Protein AF-A0AAD8AP85-F1 (afdb_monomer)

Mean predicted aligned error: 16.82 Å

pLDDT: mean 78.65, std 18.93, range [37.25, 98.38]

Secondary structure (DSSP, 8-state):
-PPPPPP-PPPPP-PPPPPHHHHHHHHHHHHH-S-SHHHHHT-S---PPPP---PPPPTTPPPPEE--S-EEETTEEESEEE-TT--EEE-SSS-HHHHHHHHHHHHHHHHTS--SSTTHHHHHHHHHHHHHH-HHHHHHHHHHHHHHHHHHHHHHHHHHTT------SSSSTTS-SSS----SSSHHHHHHHHHHHHHHHHHHHT--PPPHHHHHHHHHHHHHHTT---PSPPEEEEEE-TTSS-EEEEEESSTTSSS-EEEEEEETTT--EEEEEEE--

Organism: Biomphalaria pfeifferi (NCBI:txid112525)

Radius of gyration: 31.96 Å; Cα contacts (8 Å, |Δi|>4): 294; chains: 1; bounding box: 113×59×77 Å

Foldseek 3Di:
DDDDDDDDDDDDDDDDDDDPVVVVLVVVCVVPVDDCVVVVVVPDDDDDDQDCQDDADDAPDQAAEEEAQFDADPNDTDQKDAGLQLHIYGHPVDDPLSSQLRVQLSNLVSVQHDRDDPCNRVSSSVVRCCCVPPPPVVVVSNVVSNVRSVVVVVVVVVVVVPDPPPPPDPDPVPPPPDDDPDDDPPPVVVVVVVVVVVVVVVVVLPPFFDDQVRLVVLQVVVCVVVVHDQADDKDWDWAQDPVRNFTKIWIWGPPPDPAKIWIWIATRRPRDTPDIDIDHD

Solvent-accessible surface area (backbone atoms only — not comparable to full-atom values): 17107 Å² total; per-residue (Å²): 134,89,80,86,80,85,81,88,78,80,80,81,85,80,76,82,75,85,53,79,69,57,61,58,52,52,57,52,37,66,75,60,81,47,76,66,61,70,60,60,73,66,50,79,82,80,80,71,80,70,58,85,78,73,81,76,75,63,88,92,65,71,64,50,82,47,70,45,61,72,39,76,57,95,92,38,81,44,62,54,46,53,50,69,66,16,34,30,38,34,25,54,81,53,55,75,65,56,40,51,46,40,48,44,28,32,45,45,55,22,68,75,24,48,83,62,71,93,54,25,59,60,46,28,25,50,49,51,39,42,52,74,71,28,70,64,58,37,50,52,53,52,50,49,22,54,50,52,30,54,55,50,51,54,52,49,52,66,52,54,76,78,45,86,72,70,86,79,82,86,83,67,87,85,76,70,90,79,84,81,96,80,78,80,80,70,64,63,64,59,54,56,57,51,51,54,53,52,51,50,53,55,59,62,67,64,63,55,60,59,49,73,66,57,51,52,52,54,46,48,53,56,26,60,79,66,77,44,82,78,44,81,51,73,42,79,45,81,44,73,43,96,82,73,81,52,34,34,37,41,36,30,28,28,45,100,54,93,66,54,33,37,41,35,30,28,34,25,67,74,69,44,76,76,45,75,48,76,45,80,119

Structure (mmCIF, N/CA/C/O backbone):
data_AF-A0AAD8AP85-F1
#
_entry.id   AF-A0AAD8AP85-F1
#
loop_
_atom_site.group_PDB
_atom_site.id
_atom_site.type_symbol
_atom_site.label_atom_id
_atom_site.label_alt_id
_atom_site.label_comp_id
_atom_site.label_asym_id
_atom_site.label_entity_id
_atom_site.label_seq_id
_atom_site.pdbx_PDB_ins_code
_atom_site.Cartn_x
_atom_site.Cartn_y
_atom_site.Cartn_z
_atom_site.occupancy
_atom_site.B_iso_or_equiv
_atom_site.auth_seq_id
_atom_site.auth_comp_id
_atom_site.auth_asym_id
_atom_site.auth_atom_id
_atom_site.pdbx_PDB_model_num
ATOM 1 N N . MET A 1 1 ? -60.281 -45.136 -44.640 1.00 50.94 1 MET A N 1
ATOM 2 C CA . MET A 1 1 ? -60.421 -43.882 -43.867 1.00 50.94 1 MET A CA 1
ATOM 3 C C . MET A 1 1 ? -59.069 -43.530 -43.257 1.00 50.94 1 MET A C 1
ATOM 5 O O . MET A 1 1 ? -58.531 -44.376 -42.550 1.00 50.94 1 MET A O 1
ATOM 9 N N . PRO A 1 2 ? -58.464 -42.377 -43.590 1.00 50.91 2 PRO A N 1
ATOM 10 C CA . PRO A 1 2 ? -57.127 -42.029 -43.118 1.00 50.91 2 PRO A CA 1
ATOM 11 C C . PRO A 1 2 ? -57.146 -41.532 -41.664 1.00 50.91 2 PRO A C 1
ATOM 13 O O . PRO A 1 2 ? -58.045 -40.808 -41.242 1.00 50.91 2 PRO A O 1
ATOM 16 N N . LYS A 1 3 ? -56.140 -41.976 -40.905 1.00 59.53 3 LYS A N 1
ATOM 17 C CA . LYS A 1 3 ? -55.938 -41.767 -39.466 1.00 59.53 3 LYS A CA 1
ATOM 18 C C . LYS A 1 3 ? -55.326 -40.378 -39.232 1.00 59.53 3 LYS A C 1
ATOM 20 O O . LYS A 1 3 ? -54.268 -40.081 -39.781 1.00 59.53 3 LYS A O 1
ATOM 25 N N . ALA A 1 4 ? -55.987 -39.540 -38.436 1.00 61.53 4 ALA A N 1
ATOM 26 C CA . ALA A 1 4 ? -55.498 -38.214 -38.063 1.00 61.53 4 ALA A CA 1
ATOM 27 C C . ALA A 1 4 ? -54.194 -38.311 -37.245 1.00 61.53 4 ALA A C 1
ATOM 29 O O . ALA A 1 4 ? -54.108 -39.101 -36.303 1.00 61.53 4 ALA A O 1
ATOM 30 N N . MET A 1 5 ? -53.185 -37.515 -37.611 1.00 60.12 5 MET A N 1
ATOM 31 C CA . MET A 1 5 ? -51.927 -37.400 -36.866 1.00 60.12 5 MET A CA 1
ATOM 32 C C . MET A 1 5 ? -52.029 -36.354 -35.740 1.00 60.12 5 MET A C 1
ATOM 34 O O . MET A 1 5 ? -52.685 -35.328 -35.931 1.00 60.12 5 MET A O 1
ATOM 38 N N . PRO A 1 6 ? -51.373 -36.580 -34.585 1.00 66.94 6 PRO A N 1
ATOM 39 C CA . PRO A 1 6 ? -51.404 -35.660 -33.455 1.00 66.94 6 PRO A CA 1
ATOM 40 C C . PRO A 1 6 ? -50.478 -34.447 -33.634 1.00 66.94 6 PRO A C 1
ATOM 42 O O . PRO A 1 6 ? -49.400 -34.508 -34.221 1.00 66.94 6 PRO A O 1
ATOM 45 N N . SER A 1 7 ? -50.954 -33.336 -33.079 1.00 63.97 7 SER A N 1
ATOM 46 C CA . SER A 1 7 ? -50.417 -31.980 -33.113 1.00 63.97 7 SER A CA 1
ATOM 47 C C . SER A 1 7 ? -49.023 -31.818 -32.493 1.00 63.97 7 SER A C 1
ATOM 49 O O . SER A 1 7 ? -48.772 -32.242 -31.366 1.00 63.97 7 SER A O 1
ATOM 51 N N . SER A 1 8 ? -48.168 -31.084 -33.207 1.00 64.50 8 SER A N 1
ATOM 52 C CA . SER A 1 8 ? -46.849 -30.589 -32.795 1.00 64.50 8 SER A CA 1
ATOM 53 C C . SER A 1 8 ? -46.918 -29.678 -31.558 1.00 64.50 8 SER A C 1
ATOM 55 O O . SER A 1 8 ? -47.397 -28.544 -31.633 1.00 64.50 8 SER A O 1
ATOM 57 N N . THR A 1 9 ? -46.366 -30.129 -30.433 1.00 67.38 9 THR A N 1
ATOM 58 C CA . THR A 1 9 ? -46.153 -29.322 -29.223 1.00 67.38 9 THR A CA 1
ATOM 59 C C . THR A 1 9 ? -44.962 -28.375 -29.388 1.00 67.38 9 THR A C 1
ATOM 61 O O . THR A 1 9 ? -43.834 -28.805 -29.627 1.00 67.38 9 THR A O 1
ATOM 64 N N . LYS A 1 10 ? -45.216 -27.072 -29.236 1.00 69.00 10 LYS A N 1
ATOM 65 C CA . LYS A 1 10 ? -44.223 -25.988 -29.286 1.00 69.00 10 LYS A CA 1
ATOM 66 C C . LYS A 1 10 ? -43.264 -26.092 -28.081 1.00 69.00 10 LYS A C 1
ATOM 68 O O . LYS A 1 10 ? -43.756 -26.181 -26.956 1.00 69.00 10 LYS A O 1
ATOM 73 N N . PRO A 1 11 ? -41.930 -26.080 -28.268 1.00 65.25 11 PRO A N 1
ATOM 74 C CA . PRO A 1 11 ? -40.991 -26.195 -27.154 1.00 65.25 11 PRO A CA 1
ATOM 75 C C . PRO A 1 11 ? -41.026 -24.948 -26.247 1.00 65.25 11 PRO A C 1
ATOM 77 O O . PRO A 1 11 ? -41.255 -23.837 -26.738 1.00 65.25 11 PRO A O 1
ATOM 80 N N . PRO A 1 12 ? -40.802 -25.113 -24.930 1.00 66.56 12 PRO A N 1
ATOM 81 C CA . PRO A 1 12 ? -40.853 -24.022 -23.963 1.00 66.56 12 PRO A CA 1
ATOM 82 C C . PRO A 1 12 ? -39.711 -23.022 -24.182 1.00 66.56 12 PRO A C 1
ATOM 84 O O . PRO A 1 12 ? -38.566 -23.397 -24.439 1.00 66.56 12 PRO A O 1
ATOM 87 N N . ALA A 1 13 ? -40.034 -21.734 -24.062 1.00 63.06 13 ALA A N 1
ATOM 88 C CA . ALA A 1 13 ? -39.076 -20.642 -24.163 1.00 63.06 13 ALA A CA 1
ATOM 89 C C . ALA A 1 13 ? -38.007 -20.763 -23.063 1.00 63.06 13 ALA A C 1
ATOM 91 O O . ALA A 1 13 ? -38.303 -20.681 -21.872 1.00 63.06 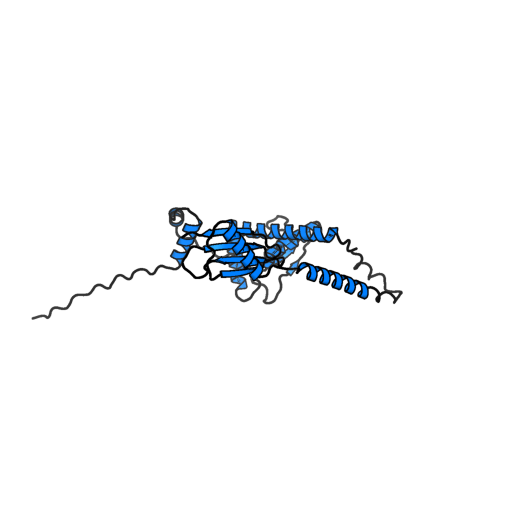13 ALA A O 1
ATOM 92 N N . ILE A 1 14 ? -36.756 -20.963 -23.475 1.00 60.19 14 ILE A N 1
ATOM 93 C CA . ILE A 1 14 ? -35.601 -21.034 -22.580 1.00 60.19 14 ILE A CA 1
ATOM 94 C C . ILE A 1 14 ? -35.319 -19.617 -22.071 1.00 60.19 14 ILE A C 1
ATOM 96 O O . ILE A 1 14 ? -34.949 -18.734 -22.847 1.00 60.19 14 ILE A O 1
ATOM 100 N N . SER A 1 15 ? -35.503 -19.388 -20.770 1.00 57.25 15 SER A N 1
ATOM 101 C CA . SER A 1 15 ? -35.175 -18.111 -20.140 1.00 57.25 15 SER A CA 1
ATOM 102 C C . SER A 1 15 ? -33.652 -17.894 -20.150 1.00 57.25 15 SER A C 1
ATOM 104 O O . SER A 1 15 ? -32.887 -18.802 -19.799 1.00 57.25 15 SER A O 1
ATOM 106 N N . PRO A 1 16 ? -33.162 -16.716 -20.580 1.00 60.06 16 PRO A N 1
ATOM 107 C CA . PRO A 1 16 ? -31.732 -16.454 -20.627 1.00 60.06 16 PRO A CA 1
ATOM 108 C C . PRO A 1 16 ? -31.175 -16.402 -19.202 1.00 60.06 16 PRO A C 1
ATOM 110 O O . PRO A 1 16 ? -31.561 -15.557 -18.394 1.00 60.06 16 PRO A O 1
ATOM 113 N N . LYS A 1 17 ? -30.249 -17.314 -18.891 1.00 49.12 17 LYS A N 1
ATOM 114 C CA . LYS A 1 17 ? -29.516 -17.304 -17.621 1.00 49.12 17 LYS A CA 1
ATOM 115 C C . LYS A 1 17 ? -28.735 -15.985 -17.508 1.00 49.12 17 LYS A C 1
ATOM 117 O O . LYS A 1 17 ? -28.057 -15.616 -18.472 1.00 49.12 17 LYS A O 1
ATOM 122 N N . PRO A 1 18 ? -28.800 -15.271 -16.370 1.00 43.72 18 PRO A N 1
ATOM 123 C CA . PRO A 1 18 ? -28.066 -14.024 -16.197 1.00 43.72 18 PRO A CA 1
ATOM 124 C C . PRO A 1 18 ? -26.564 -14.297 -16.330 1.00 43.72 18 PRO A C 1
ATOM 126 O O . PRO A 1 18 ? -25.995 -15.098 -15.590 1.00 43.72 18 PRO A O 1
ATOM 129 N N . SER A 1 19 ? -25.924 -13.666 -17.317 1.00 50.72 19 SER A N 1
ATOM 130 C CA . SER A 1 19 ? -24.482 -13.794 -17.516 1.00 50.72 19 SER A CA 1
ATOM 131 C C . SER A 1 19 ? -23.742 -13.033 -16.416 1.00 50.72 19 SER A C 1
ATOM 133 O O . SER A 1 19 ? -24.199 -11.990 -15.957 1.00 50.72 19 SER A O 1
ATOM 135 N N . ILE A 1 20 ? -22.567 -13.521 -16.017 1.00 50.06 20 ILE A N 1
ATOM 136 C CA . ILE A 1 20 ? -21.708 -12.929 -14.971 1.00 50.06 20 ILE A CA 1
ATOM 137 C C . ILE A 1 20 ? -21.415 -11.429 -15.221 1.00 50.06 20 ILE A C 1
ATOM 139 O O . ILE A 1 20 ? -21.126 -10.678 -14.290 1.00 50.06 20 ILE A O 1
ATOM 143 N N . PHE A 1 21 ? -21.563 -10.953 -16.461 1.00 49.41 21 PHE A N 1
ATOM 144 C CA . PHE A 1 21 ? -21.424 -9.540 -16.810 1.00 49.41 21 PHE A CA 1
ATOM 145 C C . PHE A 1 21 ? -22.506 -8.630 -16.205 1.00 49.41 21 PHE A C 1
ATOM 147 O O . PHE A 1 21 ? -22.217 -7.450 -15.996 1.00 49.41 21 PHE A O 1
ATOM 154 N N . SER A 1 22 ? -23.701 -9.140 -15.875 1.00 53.97 22 SER A N 1
ATOM 155 C CA . SER A 1 22 ? -24.785 -8.336 -15.286 1.00 53.97 22 SER A CA 1
ATOM 156 C C . SER A 1 22 ? -24.521 -7.966 -13.821 1.00 53.97 22 SER A C 1
ATOM 158 O O . SER A 1 22 ? -24.812 -6.847 -13.401 1.00 53.97 22 SER A O 1
ATOM 160 N N . ALA A 1 23 ? -23.879 -8.848 -13.049 1.00 49.25 23 ALA A N 1
ATOM 161 C CA . ALA A 1 23 ? -23.561 -8.596 -11.641 1.00 49.25 23 ALA A CA 1
ATOM 162 C C . ALA A 1 23 ? -22.523 -7.469 -11.469 1.00 49.25 23 ALA A C 1
ATOM 164 O O . ALA A 1 23 ? -22.655 -6.606 -10.600 1.00 49.25 23 ALA A O 1
ATOM 165 N N . LEU A 1 24 ? -21.523 -7.415 -12.355 1.00 49.81 24 LEU A N 1
ATOM 166 C CA . LEU A 1 24 ? -20.508 -6.354 -12.367 1.00 49.81 24 LEU A CA 1
ATOM 167 C C . LEU A 1 24 ? -21.085 -4.982 -12.756 1.00 49.81 24 LEU A C 1
ATOM 169 O O . LEU A 1 24 ? -20.608 -3.951 -12.272 1.00 49.81 24 LEU A O 1
ATOM 173 N N . THR A 1 25 ? -22.129 -4.948 -13.591 1.00 56.12 25 THR A N 1
ATOM 174 C CA . THR A 1 25 ? -22.788 -3.692 -13.985 1.00 56.12 25 THR A CA 1
ATOM 175 C C . THR A 1 25 ? -23.601 -3.099 -12.836 1.00 56.12 25 THR A C 1
ATOM 177 O O . THR A 1 25 ? -23.579 -1.884 -12.650 1.00 56.12 25 THR A O 1
ATOM 180 N N . VAL A 1 26 ? -24.243 -3.941 -12.019 1.00 55.03 26 VAL A N 1
ATOM 181 C CA . VAL A 1 26 ? -25.009 -3.512 -10.836 1.00 55.03 26 VAL A CA 1
ATOM 182 C C . VAL A 1 26 ? -24.095 -2.907 -9.765 1.00 55.03 26 VAL A C 1
ATOM 184 O O . VAL A 1 26 ? -24.375 -1.814 -9.281 1.00 55.03 26 VAL A O 1
ATOM 187 N N . ILE A 1 27 ? -22.953 -3.534 -9.459 1.00 58.44 27 ILE A N 1
ATOM 188 C CA . ILE A 1 27 ? -21.982 -2.998 -8.482 1.00 58.44 27 ILE A CA 1
ATOM 189 C C . ILE A 1 27 ? -21.409 -1.651 -8.955 1.00 58.44 27 ILE A C 1
ATOM 191 O O . ILE A 1 27 ? -21.283 -0.709 -8.172 1.00 58.44 27 ILE A O 1
ATOM 195 N N . SER A 1 28 ? -21.124 -1.528 -10.254 1.00 55.47 28 SER A N 1
ATOM 196 C CA . SER A 1 28 ? -20.640 -0.277 -10.851 1.00 55.47 28 SER A CA 1
ATOM 197 C C . SER A 1 28 ? -21.700 0.833 -10.817 1.00 55.47 28 SER A C 1
ATOM 199 O O . SER A 1 28 ? -21.369 1.987 -10.556 1.00 55.47 28 SER A O 1
ATOM 201 N N . ALA A 1 29 ? -22.974 0.493 -11.044 1.00 53.31 29 ALA A N 1
ATOM 202 C CA . ALA A 1 29 ? -24.092 1.434 -10.978 1.00 53.31 29 ALA A CA 1
ATOM 203 C C . ALA A 1 29 ? -24.358 1.922 -9.543 1.00 53.31 29 ALA A C 1
ATOM 205 O O . ALA A 1 29 ? -24.608 3.110 -9.338 1.00 53.31 29 ALA A O 1
ATOM 206 N N . ILE A 1 30 ? -24.227 1.034 -8.552 1.00 61.34 30 ILE A N 1
ATOM 207 C CA . ILE A 1 30 ? -24.359 1.374 -7.128 1.00 61.34 30 ILE A CA 1
ATOM 208 C C . ILE A 1 30 ? -23.221 2.305 -6.683 1.00 61.34 30 ILE A C 1
ATOM 210 O O . ILE A 1 30 ? -23.477 3.315 -6.029 1.00 61.34 30 ILE A O 1
ATOM 214 N N . LEU A 1 31 ? -21.974 2.024 -7.082 1.00 60.41 31 LEU A N 1
ATOM 215 C CA . LEU A 1 31 ? -20.813 2.838 -6.698 1.00 60.41 31 LEU A CA 1
ATOM 216 C C . LEU A 1 31 ? -20.766 4.216 -7.373 1.00 60.41 31 LEU A C 1
ATOM 218 O O . LEU A 1 31 ? -20.174 5.140 -6.821 1.00 60.41 31 LEU A O 1
ATOM 222 N N . LEU A 1 32 ? -21.370 4.381 -8.555 1.00 61.25 32 LEU A N 1
ATOM 223 C CA . LEU A 1 32 ? -21.245 5.617 -9.337 1.00 61.25 32 LEU A CA 1
ATOM 224 C C . LEU A 1 32 ? -22.419 6.594 -9.198 1.00 61.25 32 LEU A C 1
ATOM 226 O O . LEU A 1 32 ? -22.316 7.687 -9.756 1.00 61.25 32 LEU A O 1
ATOM 230 N N . LYS A 1 33 ? -23.508 6.250 -8.483 1.00 60.41 33 LYS A N 1
ATOM 231 C CA . LYS A 1 33 ? -24.715 7.097 -8.276 1.00 60.41 33 LYS A CA 1
ATOM 232 C C . LYS A 1 33 ? -25.248 7.797 -9.546 1.00 60.41 33 LYS A C 1
ATOM 234 O O . LYS A 1 33 ? -25.990 8.773 -9.471 1.00 60.41 33 LYS A O 1
ATOM 239 N N . LYS A 1 34 ? -24.877 7.315 -10.730 1.00 56.62 34 LYS A N 1
ATOM 240 C CA . LYS A 1 34 ? -25.281 7.840 -12.034 1.00 56.62 34 LYS A CA 1
ATOM 241 C C . LYS A 1 34 ? -26.041 6.736 -12.749 1.00 56.62 34 LYS A C 1
ATOM 243 O O . LYS A 1 34 ? -25.695 5.564 -12.614 1.00 56.62 34 LYS A O 1
ATOM 248 N N . SER A 1 35 ? -27.103 7.123 -13.457 1.00 65.62 35 SER A N 1
ATOM 249 C CA . SER A 1 35 ? -27.989 6.199 -14.172 1.00 65.62 35 SER A CA 1
ATOM 250 C C . SER A 1 35 ? -27.191 5.271 -15.096 1.00 65.62 35 SER A C 1
ATOM 252 O O . SER A 1 35 ? -26.077 5.601 -15.490 1.00 65.62 35 SER A O 1
ATOM 254 N N . ALA A 1 36 ? -27.734 4.100 -15.438 1.00 64.12 36 ALA A N 1
ATOM 255 C CA . ALA A 1 36 ? -27.078 3.137 -16.334 1.00 64.12 36 ALA A CA 1
ATOM 256 C C . ALA A 1 36 ? -27.050 3.595 -17.812 1.00 64.12 36 ALA A C 1
ATOM 258 O O . ALA A 1 36 ? -26.253 3.096 -18.609 1.00 64.12 36 ALA A O 1
ATOM 259 N N . ASN A 1 37 ? -27.860 4.597 -18.174 1.00 75.12 37 ASN A N 1
ATOM 260 C CA . ASN A 1 37 ? -27.984 5.130 -19.537 1.00 75.12 37 ASN A CA 1
ATOM 261 C C . ASN A 1 37 ? -26.675 5.595 -20.213 1.00 75.12 37 ASN A C 1
ATOM 263 O O . ASN A 1 37 ? -26.466 5.216 -21.363 1.00 75.12 37 ASN A O 1
ATOM 267 N N . PRO A 1 38 ? -25.752 6.337 -19.571 1.00 73.31 38 PRO A N 1
ATOM 268 C CA . PRO A 1 38 ? -24.490 6.726 -20.187 1.00 73.31 38 PRO A CA 1
ATOM 269 C C . PRO A 1 38 ? -23.540 5.538 -20.398 1.00 73.31 38 PRO A C 1
ATOM 271 O O . PRO A 1 38 ? -22.643 5.628 -21.230 1.00 73.31 38 PRO A O 1
ATOM 274 N N . VAL A 1 39 ? -23.710 4.419 -19.681 1.00 67.81 39 VAL A N 1
ATOM 275 C CA . VAL A 1 39 ? -22.938 3.190 -19.940 1.00 67.81 39 VAL A CA 1
ATOM 276 C C . VAL A 1 39 ? -23.497 2.466 -21.165 1.00 67.81 39 VAL A C 1
ATOM 278 O O . VAL A 1 39 ? -22.721 2.030 -22.009 1.00 67.81 39 VAL A O 1
ATOM 281 N N . ILE A 1 40 ? -24.824 2.408 -21.308 1.00 76.69 40 ILE A N 1
ATOM 282 C CA . ILE A 1 40 ? -25.494 1.806 -22.473 1.00 76.69 40 ILE A CA 1
ATOM 283 C C . ILE A 1 40 ? -25.214 2.621 -23.748 1.00 76.69 40 ILE A C 1
ATOM 285 O O . ILE A 1 40 ? -24.861 2.050 -24.779 1.00 76.69 40 ILE A O 1
ATOM 289 N N . GLN A 1 41 ? -25.284 3.955 -23.672 1.00 83.56 41 GLN A N 1
ATOM 290 C CA . GLN A 1 41 ? -25.013 4.858 -24.802 1.00 83.56 41 GLN A CA 1
ATOM 291 C C . GLN A 1 41 ? -23.560 4.811 -25.297 1.00 83.56 41 GLN A C 1
ATOM 293 O O . GLN A 1 41 ? -23.304 5.110 -26.459 1.00 83.56 41 GLN A O 1
ATOM 298 N N . ARG A 1 42 ? -22.600 4.408 -24.452 1.00 76.88 42 ARG A N 1
ATOM 299 C CA . ARG A 1 42 ? -21.190 4.243 -24.857 1.00 76.88 42 ARG A CA 1
ATOM 300 C C . ARG A 1 42 ? -20.961 3.070 -25.817 1.00 76.88 42 ARG A C 1
ATOM 302 O O . ARG A 1 42 ? -19.881 2.987 -26.397 1.00 76.88 42 ARG A O 1
ATOM 309 N N . G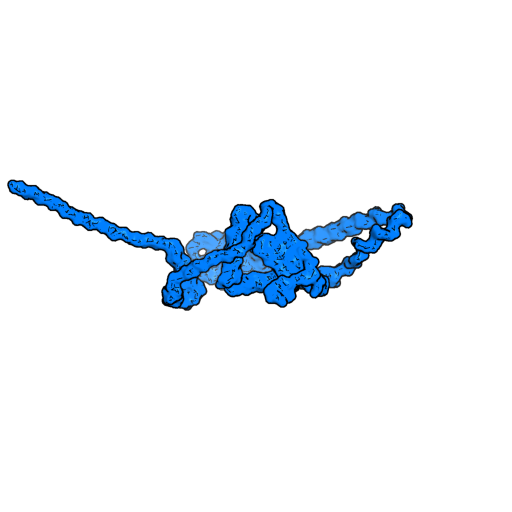LY A 1 43 ? -21.948 2.193 -26.007 1.00 85.38 43 GLY A N 1
ATOM 310 C CA . GLY A 1 43 ? -21.853 1.054 -26.917 1.00 85.38 43 GLY A CA 1
ATOM 311 C C . GLY A 1 43 ? -20.966 -0.080 -26.392 1.00 85.38 43 GLY A C 1
ATOM 312 O O . GLY A 1 43 ? -20.540 -0.096 -25.235 1.00 85.38 43 GLY A O 1
ATOM 313 N N . LYS A 1 44 ? -20.711 -1.080 -27.247 1.00 81.38 44 LYS A N 1
ATOM 314 C CA . LYS A 1 44 ? -19.873 -2.234 -26.887 1.00 81.38 44 LYS A CA 1
ATOM 315 C C . LYS A 1 44 ? -18.446 -1.752 -26.583 1.00 81.38 44 LYS A C 1
ATOM 317 O O . LYS A 1 44 ? -17.876 -1.038 -27.407 1.00 81.38 44 LYS A O 1
ATOM 322 N N . PRO A 1 45 ? -17.839 -2.149 -25.451 1.00 75.62 45 PRO A N 1
ATOM 323 C CA . PRO A 1 45 ? -16.479 -1.741 -25.132 1.00 75.62 45 PRO A CA 1
ATOM 324 C C . PRO A 1 45 ? -15.516 -2.270 -26.197 1.00 75.62 45 PRO A C 1
ATOM 326 O O . PRO A 1 45 ? -15.365 -3.480 -26.367 1.00 75.62 45 PRO A O 1
ATOM 329 N N . THR A 1 46 ? -14.843 -1.366 -26.911 1.00 83.19 46 THR A N 1
ATOM 330 C CA . THR A 1 46 ? -13.800 -1.745 -27.866 1.00 83.19 46 THR A CA 1
ATOM 331 C C . THR A 1 46 ? -12.613 -2.305 -27.092 1.00 83.19 46 THR A C 1
ATOM 333 O O . THR A 1 46 ? -11.882 -1.571 -26.416 1.00 83.19 46 THR A O 1
ATOM 336 N N . VAL A 1 47 ? -12.413 -3.621 -27.164 1.00 81.12 47 VAL A N 1
ATOM 337 C CA . VAL A 1 47 ? -11.267 -4.277 -26.533 1.00 81.12 47 VAL A CA 1
ATOM 338 C C . VAL A 1 47 ? -10.020 -3.894 -27.320 1.00 81.12 47 VAL A C 1
ATOM 340 O O . VAL A 1 47 ? -9.706 -4.482 -28.350 1.00 81.12 47 VAL A O 1
ATOM 343 N N . LYS A 1 48 ? -9.294 -2.878 -26.843 1.00 84.00 48 LYS A N 1
ATOM 344 C CA . LYS A 1 48 ? -7.955 -2.592 -27.366 1.00 84.00 48 LYS A CA 1
ATOM 345 C C . LYS A 1 48 ? -7.051 -3.806 -27.090 1.00 84.00 48 LYS A C 1
ATOM 347 O O . LYS A 1 48 ? -7.178 -4.406 -26.013 1.00 84.00 48 LYS A O 1
ATOM 352 N N . PRO A 1 49 ? -6.128 -4.164 -27.994 1.00 86.88 49 PRO A N 1
ATOM 353 C CA . PRO A 1 49 ? -5.139 -5.196 -27.709 1.00 86.88 49 PRO A CA 1
ATOM 354 C C . PRO A 1 49 ? -4.293 -4.804 -26.487 1.00 86.88 49 PRO A C 1
ATOM 356 O O . PRO A 1 49 ? -4.133 -3.620 -26.167 1.00 86.88 49 PRO A O 1
ATOM 359 N N . MET A 1 50 ? -3.792 -5.801 -25.756 1.00 86.69 50 MET A N 1
ATOM 360 C CA . MET A 1 50 ? -2.885 -5.550 -24.635 1.00 86.69 50 MET A CA 1
ATOM 361 C C . MET A 1 50 ? -1.543 -5.017 -25.159 1.00 86.69 50 MET A C 1
ATOM 363 O O . MET A 1 50 ? -1.066 -5.490 -26.195 1.00 86.69 50 MET A O 1
ATOM 367 N N . PRO A 1 51 ? -0.924 -4.041 -24.473 1.00 88.88 51 PRO A N 1
ATOM 368 C CA . PRO A 1 51 ? 0.387 -3.537 -24.866 1.00 88.88 51 PRO A CA 1
ATOM 369 C C . PRO A 1 51 ? 1.434 -4.661 -24.804 1.00 88.88 51 PRO A C 1
ATOM 371 O O . PRO A 1 51 ? 1.425 -5.494 -23.894 1.00 88.88 51 PRO A O 1
ATOM 374 N N . ARG A 1 52 ? 2.356 -4.687 -25.774 1.00 90.38 52 ARG A N 1
ATOM 375 C CA . ARG A 1 52 ? 3.491 -5.622 -25.768 1.00 90.38 52 ARG A CA 1
ATOM 376 C C . ARG A 1 52 ? 4.528 -5.142 -24.746 1.00 90.38 52 ARG A C 1
ATOM 378 O O . ARG A 1 52 ? 5.159 -4.117 -24.952 1.00 90.38 52 ARG A O 1
ATOM 385 N N . VAL A 1 53 ? 4.716 -5.903 -23.667 1.00 89.69 53 VAL A N 1
ATOM 386 C CA . VAL A 1 53 ? 5.628 -5.586 -22.541 1.00 89.69 53 VAL A CA 1
ATOM 387 C C . VAL A 1 53 ? 7.029 -6.213 -22.667 1.00 89.69 53 VAL A C 1
ATOM 389 O O . VAL A 1 53 ? 7.799 -6.231 -21.710 1.00 89.69 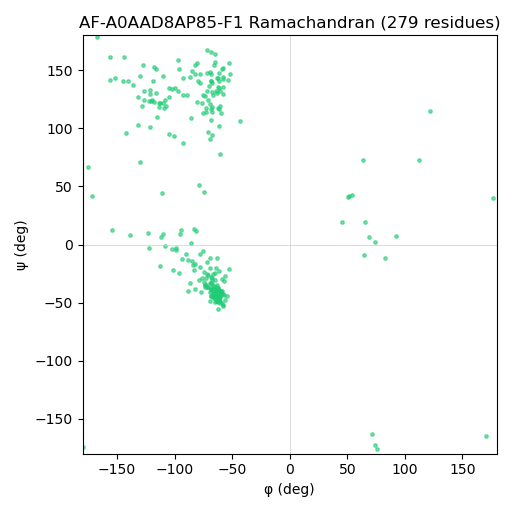53 VAL A O 1
ATOM 392 N N . GLY A 1 54 ? 7.377 -6.734 -23.846 1.00 90.50 54 GLY A N 1
ATOM 393 C CA . GLY A 1 54 ? 8.621 -7.477 -24.072 1.00 90.50 54 GLY A CA 1
ATOM 394 C C . GLY A 1 54 ? 8.593 -8.901 -23.503 1.00 90.50 54 GLY A C 1
ATOM 395 O O . GLY A 1 54 ? 7.559 -9.377 -23.025 1.00 90.50 54 GLY A O 1
ATOM 396 N N . ALA A 1 55 ? 9.726 -9.598 -23.602 1.00 90.69 55 ALA A N 1
ATOM 397 C CA . ALA A 1 55 ? 9.901 -10.923 -23.015 1.00 90.69 55 ALA A CA 1
ATOM 398 C C . ALA A 1 55 ? 10.189 -10.807 -21.505 1.00 90.69 55 ALA A C 1
ATOM 400 O O . ALA A 1 55 ? 10.920 -9.899 -21.100 1.00 90.69 55 ALA A O 1
ATOM 401 N N . PRO A 1 56 ? 9.640 -11.704 -20.664 1.00 89.88 56 PRO A N 1
ATOM 402 C CA . PRO A 1 56 ? 9.985 -11.733 -19.251 1.00 89.88 56 PRO A CA 1
ATOM 403 C C . PRO A 1 56 ? 11.472 -12.070 -19.078 1.00 89.88 56 PRO A C 1
ATOM 405 O O . PRO A 1 56 ? 11.988 -12.926 -19.802 1.00 89.88 56 PRO A O 1
ATOM 408 N N . PRO A 1 57 ? 12.167 -11.470 -18.097 1.00 89.19 57 PRO A N 1
ATOM 409 C CA . PRO A 1 57 ? 13.500 -11.933 -17.748 1.00 89.19 57 PRO A CA 1
ATOM 410 C C . PRO A 1 57 ? 13.428 -13.364 -17.177 1.00 89.19 57 PRO A C 1
ATOM 412 O O . PRO A 1 57 ? 12.367 -13.759 -16.669 1.00 89.19 57 PRO A O 1
ATOM 415 N N . PRO A 1 58 ? 14.535 -14.132 -17.227 1.00 89.62 58 PRO A N 1
ATOM 416 C CA . PRO A 1 58 ? 14.564 -15.523 -16.783 1.00 89.62 58 PRO A CA 1
ATOM 417 C C . PRO A 1 58 ? 14.001 -15.701 -15.368 1.00 89.62 58 PRO A C 1
ATOM 419 O O . PRO A 1 58 ? 14.126 -14.825 -14.502 1.00 89.62 58 PRO A O 1
ATOM 422 N N . ALA A 1 59 ? 13.358 -16.845 -15.128 1.00 85.00 59 ALA A N 1
ATOM 423 C CA . ALA A 1 59 ? 12.806 -17.162 -13.816 1.00 85.00 59 ALA A CA 1
ATOM 424 C C . ALA A 1 59 ? 13.909 -17.140 -12.740 1.00 85.00 59 ALA A C 1
ATOM 426 O O . ALA A 1 59 ? 15.047 -17.526 -12.986 1.00 85.00 59 ALA A O 1
ATOM 427 N N . GLY A 1 60 ? 13.575 -16.649 -11.544 1.00 83.19 60 GLY A N 1
ATOM 428 C CA . GLY A 1 60 ? 14.520 -16.535 -10.427 1.00 83.19 60 GLY A CA 1
ATOM 429 C C . GLY A 1 60 ? 15.420 -15.293 -10.453 1.00 83.19 60 GLY A C 1
ATOM 430 O O . GLY A 1 60 ? 16.022 -14.967 -9.430 1.00 83.19 60 GLY A O 1
ATOM 431 N N . VAL A 1 61 ? 15.466 -14.541 -11.560 1.00 85.06 61 VAL A N 1
ATOM 432 C CA . VAL A 1 61 ? 16.232 -13.289 -11.622 1.00 85.06 61 VAL A CA 1
ATOM 433 C C . VAL A 1 61 ? 15.516 -12.207 -10.817 1.00 85.06 61 VAL A C 1
ATOM 435 O O . VAL A 1 61 ? 14.381 -11.815 -11.114 1.00 85.06 61 VAL A O 1
ATOM 438 N N . ARG A 1 62 ? 16.193 -11.722 -9.771 1.00 86.44 62 ARG A N 1
ATOM 439 C CA . ARG A 1 62 ? 15.722 -10.592 -8.966 1.00 86.44 62 ARG A CA 1
ATOM 440 C C . ARG A 1 62 ? 15.786 -9.305 -9.793 1.00 86.44 62 ARG A C 1
ATOM 442 O O . ARG A 1 62 ? 16.683 -9.176 -10.626 1.00 86.44 62 ARG A O 1
ATOM 449 N N . PRO A 1 63 ? 14.882 -8.340 -9.554 1.00 88.44 63 PRO A N 1
ATOM 450 C CA . PRO A 1 63 ? 14.956 -7.070 -10.254 1.00 88.44 63 PRO A CA 1
ATOM 451 C C . PRO A 1 63 ? 16.298 -6.380 -10.011 1.00 88.44 63 PRO A C 1
ATOM 453 O O . PRO A 1 63 ? 16.797 -6.352 -8.883 1.00 88.44 63 PRO A O 1
ATOM 456 N N . THR A 1 64 ? 16.886 -5.855 -11.080 1.00 94.38 64 THR A N 1
ATOM 457 C CA . THR A 1 64 ? 18.215 -5.241 -11.049 1.00 94.38 64 THR A CA 1
ATOM 458 C C . THR A 1 64 ? 18.097 -3.741 -10.814 1.00 94.38 64 THR A C 1
ATOM 460 O O . THR A 1 64 ? 17.180 -3.102 -11.325 1.00 94.38 64 THR A O 1
ATOM 463 N N . ILE A 1 65 ? 19.036 -3.170 -10.057 1.00 96.81 65 ILE A N 1
ATOM 464 C CA . ILE A 1 65 ? 19.163 -1.720 -9.876 1.00 96.81 65 ILE A CA 1
ATOM 465 C C . ILE A 1 65 ? 20.388 -1.261 -10.662 1.00 96.81 65 ILE A C 1
ATOM 467 O O . ILE A 1 65 ? 21.508 -1.672 -10.364 1.00 96.81 65 ILE A O 1
ATOM 471 N N . THR A 1 66 ? 20.185 -0.386 -11.640 1.00 97.19 66 THR A N 1
ATOM 472 C CA . THR A 1 66 ? 21.263 0.211 -12.440 1.00 97.19 66 THR A CA 1
ATOM 473 C C . THR A 1 66 ? 21.329 1.718 -12.221 1.00 97.19 66 THR A C 1
ATOM 475 O O . THR A 1 66 ? 20.331 2.362 -11.892 1.00 97.19 66 THR A O 1
ATOM 478 N N . ARG A 1 67 ? 22.527 2.294 -12.367 1.00 96.94 67 ARG A N 1
ATOM 479 C CA . ARG A 1 67 ? 22.771 3.722 -12.118 1.00 96.94 67 ARG A CA 1
ATOM 480 C C . ARG A 1 67 ? 23.522 4.383 -13.279 1.00 96.94 67 ARG A C 1
ATOM 482 O O . ARG A 1 67 ? 24.721 4.643 -13.154 1.00 96.94 67 ARG A O 1
ATOM 489 N N . PRO A 1 68 ? 22.874 4.585 -14.439 1.00 97.06 68 PRO A N 1
ATOM 490 C CA . PRO A 1 68 ? 23.492 5.285 -15.566 1.00 97.06 68 PRO A CA 1
ATOM 491 C C . PRO A 1 68 ? 23.776 6.759 -15.228 1.00 97.06 68 PRO A C 1
ATOM 493 O O . PRO A 1 68 ? 23.282 7.277 -14.231 1.00 97.06 68 PRO A O 1
ATOM 496 N N . ILE A 1 69 ? 24.617 7.429 -16.027 1.00 97.44 69 ILE A N 1
ATOM 497 C CA . ILE A 1 69 ? 24.904 8.866 -15.832 1.00 97.44 69 ILE A CA 1
ATOM 498 C C . ILE A 1 69 ? 23.619 9.671 -16.011 1.00 97.44 69 ILE A C 1
ATOM 500 O O . ILE A 1 69 ? 23.199 10.331 -15.069 1.00 97.44 69 ILE A O 1
ATOM 504 N N . ASP A 1 70 ? 22.977 9.508 -17.165 1.00 96.44 70 ASP A N 1
ATOM 505 C CA . ASP A 1 70 ? 21.684 10.091 -17.500 1.00 96.44 70 ASP A CA 1
ATOM 506 C C . ASP A 1 70 ? 20.728 8.990 -17.982 1.00 96.44 70 ASP A C 1
ATOM 508 O O . ASP A 1 70 ? 21.151 7.950 -18.501 1.00 96.44 70 ASP A O 1
ATOM 512 N N . ILE A 1 71 ? 19.426 9.228 -17.830 1.00 96.25 71 ILE A N 1
ATOM 513 C CA . ILE A 1 71 ? 18.366 8.402 -18.412 1.00 96.25 71 ILE A CA 1
ATOM 514 C C . ILE A 1 71 ? 17.577 9.296 -19.364 1.00 96.25 71 ILE A C 1
ATOM 516 O O . ILE A 1 71 ? 17.078 10.344 -18.957 1.00 96.25 71 ILE A O 1
ATOM 520 N N . ILE A 1 72 ? 17.488 8.895 -20.632 1.00 95.81 72 ILE A N 1
ATOM 521 C CA . ILE A 1 72 ? 16.747 9.621 -21.666 1.00 95.81 72 ILE A CA 1
ATOM 522 C C . ILE A 1 72 ? 15.551 8.768 -22.075 1.00 95.81 72 ILE A C 1
ATOM 524 O O . ILE A 1 72 ? 15.725 7.636 -22.527 1.00 95.81 72 ILE A O 1
ATOM 528 N N . GLN A 1 73 ? 14.347 9.316 -21.935 1.00 92.81 73 GLN A N 1
ATOM 529 C CA . GLN A 1 73 ? 13.101 8.686 -22.363 1.00 92.81 73 GLN A CA 1
ATOM 530 C C . GLN A 1 73 ? 12.284 9.705 -23.156 1.00 92.81 73 GLN A C 1
ATOM 532 O O . GLN A 1 73 ? 12.061 10.826 -22.700 1.00 92.81 73 GLN A O 1
ATOM 537 N N . ASN A 1 74 ? 11.869 9.338 -24.372 1.00 92.75 74 ASN A N 1
ATOM 538 C CA . ASN A 1 74 ? 11.129 10.218 -25.289 1.00 92.75 74 ASN A CA 1
ATOM 539 C C . ASN A 1 74 ? 11.796 11.599 -25.481 1.00 92.75 74 ASN A C 1
ATOM 541 O O . ASN A 1 74 ? 11.129 12.631 -25.469 1.00 92.75 74 ASN A O 1
ATOM 545 N N . GLY A 1 75 ? 13.130 11.625 -25.589 1.00 94.00 75 GLY A N 1
ATOM 546 C CA . GLY A 1 75 ? 13.914 12.854 -25.770 1.00 94.00 75 GLY A CA 1
ATOM 547 C C . GLY A 1 75 ? 14.044 13.740 -24.524 1.00 94.00 75 GLY A C 1
ATOM 548 O O . GLY A 1 75 ? 14.668 14.794 -24.596 1.00 94.00 75 GLY A O 1
ATOM 549 N N . ARG A 1 76 ? 13.494 13.331 -23.374 1.00 94.12 76 ARG A N 1
ATOM 550 C CA . ARG A 1 76 ? 13.594 14.066 -22.107 1.00 94.12 76 ARG A CA 1
ATOM 551 C C . ARG A 1 76 ? 14.483 13.322 -21.121 1.00 94.12 76 ARG A C 1
ATOM 553 O O . ARG A 1 76 ? 14.484 12.093 -21.076 1.00 94.12 76 ARG A O 1
ATOM 560 N N . ARG A 1 77 ? 15.235 14.079 -20.319 1.00 95.31 77 ARG A N 1
ATOM 561 C CA . ARG A 1 77 ? 15.980 13.523 -19.186 1.00 95.31 77 ARG A CA 1
ATOM 562 C C . ARG A 1 77 ? 15.011 13.227 -18.051 1.00 95.31 77 ARG A C 1
ATOM 564 O O . ARG A 1 77 ? 14.243 14.103 -17.660 1.00 95.31 77 ARG A O 1
ATOM 571 N N . ILE A 1 78 ? 15.073 12.011 -17.529 1.00 96.56 78 ILE A N 1
ATOM 572 C CA . ILE A 1 78 ? 14.296 11.576 -16.368 1.00 96.56 78 ILE A CA 1
ATOM 573 C C . ILE A 1 78 ? 15.238 11.184 -15.230 1.00 96.56 78 ILE A C 1
ATOM 575 O O . ILE A 1 78 ? 16.394 10.814 -15.453 1.00 96.56 78 ILE A O 1
ATOM 579 N N . LEU A 1 79 ? 14.753 11.309 -13.996 1.00 96.88 79 LEU A N 1
ATOM 580 C CA . LEU A 1 79 ? 15.556 11.057 -12.797 1.00 96.88 79 LEU A CA 1
ATOM 581 C C . LEU A 1 79 ? 15.620 9.564 -12.461 1.00 96.88 79 LEU A C 1
ATOM 583 O O . LEU A 1 79 ? 16.680 9.067 -12.070 1.00 96.88 79 LEU A O 1
ATOM 587 N N . GLY A 1 80 ? 14.508 8.858 -12.648 1.00 96.38 80 GLY A N 1
ATOM 588 C CA . GLY A 1 80 ? 14.343 7.432 -12.404 1.00 96.38 80 GLY A CA 1
ATOM 589 C C . GLY A 1 80 ? 13.423 6.803 -13.441 1.00 96.38 80 GLY A C 1
ATOM 590 O O . GLY A 1 80 ? 12.727 7.514 -14.164 1.00 96.38 80 GLY A O 1
ATOM 591 N N . ASP A 1 81 ? 13.510 5.484 -13.557 1.00 95.88 81 ASP A N 1
ATOM 592 C CA . ASP A 1 81 ? 12.616 4.670 -14.374 1.00 95.88 81 ASP A CA 1
ATOM 593 C C . ASP A 1 81 ? 12.515 3.266 -13.767 1.00 95.88 81 ASP A C 1
ATOM 595 O O . ASP A 1 81 ? 13.515 2.713 -13.281 1.00 95.88 81 ASP A O 1
ATOM 599 N N . CYS A 1 82 ? 11.330 2.670 -13.841 1.00 95.25 82 CYS A N 1
ATOM 600 C CA . CYS A 1 82 ? 11.077 1.290 -13.459 1.00 95.25 82 CYS A CA 1
ATOM 601 C C . CYS A 1 82 ? 10.370 0.577 -14.609 1.00 95.25 82 CYS A C 1
ATOM 603 O O . CYS A 1 82 ? 9.249 0.923 -14.983 1.00 95.25 82 CYS A O 1
ATOM 605 N N . ASP A 1 83 ? 10.995 -0.472 -15.143 1.00 94.00 83 ASP A N 1
ATOM 606 C CA . ASP A 1 83 ? 10.364 -1.255 -16.201 1.00 94.00 83 ASP A CA 1
ATOM 607 C C . ASP A 1 83 ? 9.191 -2.107 -15.670 1.00 94.00 83 ASP A C 1
ATOM 609 O O . ASP A 1 83 ? 9.015 -2.312 -14.464 1.00 94.00 83 ASP A O 1
ATOM 613 N N . PHE A 1 84 ? 8.383 -2.662 -16.581 1.00 92.75 84 PHE A N 1
ATOM 614 C CA . PHE A 1 84 ? 7.244 -3.521 -16.223 1.00 92.75 84 PHE A CA 1
ATOM 615 C C . PHE A 1 84 ? 7.639 -4.825 -15.507 1.00 92.75 84 PHE A C 1
ATOM 617 O O . PHE A 1 84 ? 6.772 -5.522 -14.971 1.00 92.75 84 PHE A O 1
ATOM 624 N N . TRP A 1 85 ? 8.928 -5.171 -15.495 1.00 93.75 85 TRP A N 1
ATOM 625 C CA . TRP A 1 85 ? 9.475 -6.358 -14.840 1.00 93.75 85 TRP A CA 1
ATOM 626 C C . TRP A 1 85 ? 10.078 -6.053 -13.463 1.00 93.75 85 TRP A C 1
ATOM 628 O O . TRP A 1 85 ? 10.465 -6.991 -12.753 1.00 93.75 85 TRP A O 1
ATOM 638 N N . GLY A 1 86 ? 10.093 -4.775 -13.078 1.00 93.00 86 GLY A N 1
ATOM 639 C CA . GLY A 1 86 ? 10.551 -4.244 -11.804 1.00 93.00 86 GLY A CA 1
ATOM 640 C C . GLY A 1 86 ? 12.020 -3.821 -11.768 1.00 93.00 86 GLY A C 1
ATOM 641 O O . GLY A 1 86 ? 12.514 -3.548 -10.673 1.00 93.00 86 GLY A O 1
ATOM 642 N N . ASN A 1 87 ? 12.748 -3.818 -12.888 1.00 95.38 87 ASN A N 1
ATOM 643 C CA . ASN A 1 87 ? 14.129 -3.338 -12.925 1.00 95.38 87 ASN A CA 1
ATOM 644 C C . ASN A 1 87 ? 14.152 -1.819 -12.791 1.00 95.38 87 ASN A C 1
ATOM 646 O O . ASN A 1 87 ? 13.435 -1.112 -13.493 1.00 95.38 87 ASN A O 1
ATOM 650 N N . ILE A 1 88 ? 15.017 -1.335 -11.908 1.00 96.88 88 ILE A N 1
ATOM 651 C CA . ILE A 1 88 ? 15.100 0.069 -11.529 1.00 96.88 88 ILE A CA 1
ATOM 652 C C . ILE A 1 88 ? 16.327 0.695 -12.186 1.00 96.88 88 ILE A C 1
ATOM 654 O O . ILE A 1 88 ? 17.436 0.148 -12.137 1.00 96.88 88 ILE A O 1
ATOM 658 N N . ARG A 1 89 ? 16.152 1.885 -12.751 1.00 97.88 89 ARG A N 1
ATOM 659 C CA . ARG A 1 89 ? 17.228 2.738 -13.257 1.00 97.88 89 ARG A CA 1
ATOM 660 C C . ARG A 1 89 ? 17.168 4.067 -12.517 1.00 97.88 89 ARG A C 1
ATOM 662 O O . ARG A 1 89 ? 16.113 4.679 -12.447 1.00 97.88 89 ARG A O 1
ATOM 669 N N . VAL A 1 90 ? 18.294 4.525 -11.976 1.00 97.88 90 VAL A N 1
ATOM 670 C CA . VAL A 1 90 ? 18.386 5.832 -11.300 1.00 97.88 90 VAL A CA 1
ATOM 671 C C . VAL A 1 90 ? 19.520 6.645 -11.907 1.00 97.88 90 VAL A C 1
ATOM 673 O O . VAL A 1 90 ? 20.661 6.187 -11.936 1.00 97.88 90 VAL A O 1
ATOM 676 N N . SER A 1 91 ? 19.220 7.851 -12.382 1.00 97.69 91 SER A N 1
ATOM 677 C CA . SER A 1 91 ? 20.218 8.774 -12.924 1.00 97.69 91 SER A CA 1
ATOM 678 C C . SER A 1 91 ? 21.235 9.160 -11.846 1.00 97.69 91 SER A C 1
ATOM 680 O O . SER A 1 91 ? 20.858 9.449 -10.707 1.00 97.69 91 SER A O 1
ATOM 682 N N . ARG A 1 92 ? 22.530 9.167 -12.185 1.00 97.38 92 ARG A N 1
ATOM 683 C CA . ARG A 1 92 ? 23.601 9.639 -11.288 1.00 97.38 92 ARG A CA 1
ATOM 684 C C . ARG A 1 92 ? 23.786 11.150 -11.337 1.00 97.38 92 ARG A C 1
ATOM 686 O O . ARG A 1 92 ? 24.392 11.696 -10.420 1.00 97.38 92 ARG A O 1
ATOM 693 N N . ASN A 1 93 ? 23.270 11.817 -12.366 1.00 96.38 93 ASN A N 1
ATOM 694 C CA . ASN A 1 93 ? 23.374 13.261 -12.559 1.00 96.38 93 ASN A CA 1
ATOM 695 C C . ASN A 1 93 ? 22.373 14.040 -11.679 1.00 96.38 93 ASN A C 1
ATOM 697 O O . ASN A 1 93 ? 21.562 14.832 -12.149 1.00 96.38 93 ASN A O 1
ATOM 701 N N . GLN A 1 94 ? 22.375 13.734 -10.385 1.00 95.94 94 GLN A N 1
ATOM 702 C CA . GLN A 1 94 ? 21.545 14.351 -9.353 1.00 95.94 94 GLN A CA 1
ATOM 703 C C . GLN A 1 94 ? 22.221 14.191 -7.987 1.00 95.94 94 GLN A C 1
ATOM 705 O O . GLN A 1 94 ? 23.093 13.335 -7.806 1.00 95.94 94 GLN A O 1
ATOM 710 N N . SER A 1 95 ? 21.814 15.000 -7.006 1.00 96.31 95 SER A N 1
ATOM 711 C CA . SER A 1 95 ? 22.359 14.927 -5.645 1.00 96.31 95 SER A CA 1
ATOM 712 C C . SER A 1 95 ? 22.169 13.531 -5.028 1.00 96.31 95 SER A C 1
ATOM 714 O O . SER A 1 95 ? 21.205 12.832 -5.341 1.00 96.31 95 SER A O 1
ATOM 716 N N . LEU A 1 96 ? 23.045 13.111 -4.105 1.00 94.88 96 LEU A N 1
ATOM 717 C CA . LEU A 1 96 ? 22.914 11.804 -3.435 1.00 94.88 96 LEU A CA 1
ATOM 718 C C . LEU A 1 96 ? 21.585 11.650 -2.676 1.00 94.88 96 LEU A C 1
ATOM 720 O O . LEU A 1 96 ? 21.082 10.535 -2.542 1.00 94.88 96 LEU A O 1
ATOM 724 N N . THR A 1 97 ? 21.022 12.750 -2.174 1.00 92.00 97 THR A N 1
ATOM 725 C CA . THR A 1 97 ? 19.710 12.758 -1.516 1.00 92.00 97 THR A CA 1
ATOM 726 C C . THR A 1 97 ? 18.604 12.495 -2.533 1.00 92.00 97 THR A C 1
ATOM 728 O O . THR A 1 97 ? 17.820 11.570 -2.340 1.00 92.00 97 THR A O 1
ATOM 731 N N . SER A 1 98 ? 18.617 13.207 -3.663 1.00 92.81 98 SER A N 1
ATOM 732 C CA . SER A 1 98 ? 17.661 13.011 -4.762 1.00 92.81 98 SER A CA 1
ATOM 733 C C . SER A 1 98 ? 17.763 11.610 -5.375 1.00 92.81 98 SER A C 1
ATOM 735 O O . SER A 1 98 ?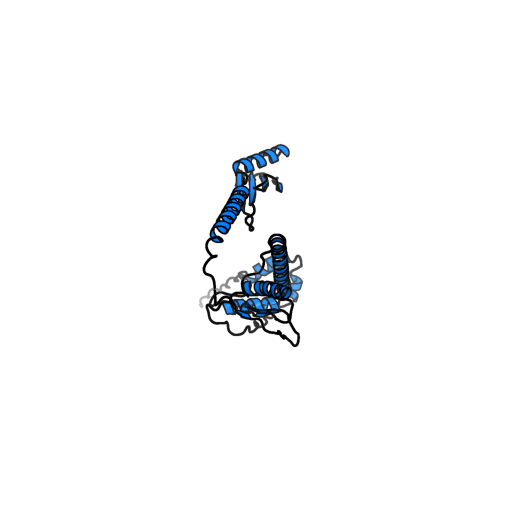 16.743 10.986 -5.652 1.00 92.81 98 SER A O 1
ATOM 737 N N . GLN A 1 99 ? 18.974 11.048 -5.490 1.00 95.44 99 GLN A N 1
ATOM 738 C CA . GLN A 1 99 ? 19.172 9.661 -5.935 1.00 95.44 99 GLN A CA 1
ATOM 739 C C . GLN A 1 99 ? 18.501 8.652 -5.005 1.00 95.44 99 GLN A C 1
ATOM 741 O O . GLN A 1 99 ? 17.928 7.671 -5.475 1.00 95.44 99 GLN A O 1
ATOM 746 N N . LYS A 1 100 ? 18.580 8.864 -3.687 1.00 94.38 100 LYS A N 1
ATOM 747 C CA . LYS A 1 100 ? 17.927 7.986 -2.708 1.00 94.38 100 LYS A CA 1
ATOM 748 C C . LYS A 1 100 ? 16.409 8.097 -2.786 1.00 94.38 100 LYS A C 1
ATOM 750 O O . LYS A 1 100 ? 15.746 7.070 -2.766 1.00 94.38 100 LYS A O 1
ATOM 755 N N . GLU A 1 101 ? 15.879 9.312 -2.889 1.00 92.69 101 GLU A N 1
ATOM 756 C CA . GLU A 1 101 ? 14.438 9.553 -3.037 1.00 92.69 101 GLU A CA 1
ATOM 757 C C . GLU A 1 101 ? 13.900 8.905 -4.311 1.00 92.69 101 GLU A C 1
ATOM 759 O O . GLU A 1 101 ? 12.960 8.116 -4.251 1.00 92.69 101 GLU A O 1
ATOM 764 N N . THR A 1 102 ? 14.580 9.136 -5.435 1.00 95.38 102 THR A N 1
ATOM 765 C CA . THR A 1 102 ? 14.272 8.490 -6.713 1.00 95.38 102 THR A CA 1
ATOM 766 C C . THR A 1 102 ? 14.304 6.970 -6.570 1.00 95.38 102 THR A C 1
ATOM 768 O O . THR A 1 102 ? 13.361 6.289 -6.950 1.00 95.38 102 THR A O 1
ATOM 771 N N . LEU A 1 103 ? 15.350 6.412 -5.952 1.00 95.56 103 LEU A N 1
ATOM 772 C CA . LEU A 1 103 ? 15.456 4.968 -5.747 1.00 95.56 103 LEU A CA 1
ATOM 773 C C . LEU A 1 103 ? 14.289 4.403 -4.925 1.00 95.56 103 LEU A C 1
ATOM 775 O O . LEU A 1 103 ? 13.815 3.315 -5.236 1.00 95.56 103 LEU A O 1
ATOM 779 N N . TYR A 1 104 ? 13.839 5.105 -3.882 1.00 94.31 104 TYR A N 1
ATOM 780 C CA . TYR A 1 104 ? 12.694 4.662 -3.085 1.00 94.31 104 TYR A CA 1
ATOM 781 C C . TYR A 1 104 ? 11.382 4.744 -3.860 1.00 94.31 104 TYR A C 1
ATOM 783 O O . TYR A 1 104 ? 10.586 3.811 -3.772 1.00 94.31 104 TYR A O 1
ATOM 791 N N . HIS A 1 105 ? 11.180 5.814 -4.628 1.00 94.44 105 HIS A N 1
ATOM 792 C CA . HIS A 1 105 ? 10.028 5.967 -5.511 1.00 94.44 105 HIS A CA 1
ATOM 793 C C . HIS A 1 105 ? 9.958 4.804 -6.517 1.00 94.44 105 HIS A C 1
ATOM 795 O O . HIS A 1 105 ? 8.984 4.051 -6.531 1.00 94.44 105 HIS A O 1
ATOM 801 N N . GLU A 1 106 ? 11.050 4.539 -7.242 1.00 95.44 106 GLU A N 1
ATOM 802 C CA . GLU A 1 106 ? 11.121 3.421 -8.194 1.00 95.44 106 GLU A CA 1
ATOM 803 C C . GLU A 1 106 ? 11.025 2.046 -7.522 1.00 95.44 106 GLU A C 1
ATOM 805 O O . GLU A 1 106 ? 10.502 1.084 -8.090 1.00 95.44 106 GLU A O 1
ATOM 810 N N . TRP A 1 107 ? 11.501 1.919 -6.282 1.00 94.25 107 TRP A N 1
ATOM 811 C CA . TRP A 1 107 ? 11.362 0.678 -5.528 1.00 94.25 107 TRP A CA 1
ATOM 812 C C . TRP A 1 107 ? 9.899 0.337 -5.244 1.00 94.25 107 TRP A C 1
ATOM 814 O O . TRP A 1 107 ? 9.536 -0.836 -5.331 1.00 94.25 107 TRP A O 1
ATOM 824 N N . VAL A 1 108 ? 9.043 1.329 -4.980 1.00 91.06 108 VAL A N 1
ATOM 825 C CA . VAL A 1 108 ? 7.597 1.099 -4.830 1.00 91.06 108 VAL A CA 1
ATOM 826 C C . VAL A 1 108 ? 7.006 0.550 -6.131 1.00 91.06 108 VAL A C 1
ATOM 828 O O . VAL A 1 108 ? 6.306 -0.467 -6.100 1.00 91.06 108 VAL A O 1
ATOM 831 N N . HIS A 1 109 ? 7.365 1.121 -7.283 1.00 90.44 109 HIS A N 1
ATOM 832 C CA . HIS A 1 109 ? 6.944 0.596 -8.588 1.00 90.44 109 HIS A CA 1
ATOM 833 C C . HIS A 1 109 ? 7.451 -0.833 -8.844 1.00 90.44 109 HIS A C 1
ATOM 835 O O . HIS A 1 109 ? 6.704 -1.689 -9.340 1.00 90.44 109 HIS A O 1
ATOM 841 N N . SER A 1 110 ? 8.688 -1.136 -8.437 1.00 91.75 110 SER A N 1
ATOM 842 C CA . SER A 1 110 ? 9.282 -2.477 -8.519 1.00 91.75 110 SER A CA 1
ATOM 843 C C . SER A 1 110 ? 8.573 -3.494 -7.621 1.00 91.75 110 SER A C 1
ATOM 845 O O . SER A 1 110 ? 8.371 -4.642 -8.020 1.00 91.75 110 SER A O 1
ATOM 847 N N . VAL A 1 111 ? 8.139 -3.094 -6.422 1.00 89.38 111 VAL A N 1
ATOM 848 C CA . VAL A 1 111 ? 7.361 -3.952 -5.510 1.00 89.38 111 VAL A CA 1
ATOM 849 C C . VAL A 1 111 ? 6.002 -4.306 -6.110 1.00 89.38 111 VAL A C 1
ATOM 851 O O . VAL A 1 111 ? 5.561 -5.449 -5.992 1.00 89.38 111 VAL A O 1
ATOM 854 N N . LEU A 1 112 ? 5.370 -3.361 -6.807 1.00 86.00 112 LEU A N 1
ATOM 855 C CA . LEU A 1 112 ? 4.112 -3.584 -7.525 1.00 86.00 112 LEU A CA 1
ATOM 856 C C . LEU A 1 112 ? 4.294 -4.365 -8.836 1.00 86.00 112 LEU A C 1
ATOM 858 O O . LEU A 1 112 ? 3.313 -4.698 -9.503 1.00 86.00 112 LEU A O 1
ATOM 862 N N . SER A 1 113 ? 5.534 -4.644 -9.236 1.00 88.56 113 SER A N 1
ATOM 863 C CA . SER A 1 113 ? 5.829 -5.398 -10.450 1.00 88.56 113 SER A CA 1
ATOM 864 C C . SER A 1 113 ? 5.719 -6.909 -10.206 1.00 88.56 113 SER A C 1
ATOM 866 O O . SER A 1 113 ? 6.006 -7.407 -9.113 1.00 88.56 113 SER A O 1
ATOM 868 N N . PRO A 1 114 ? 5.285 -7.688 -11.208 1.00 85.69 114 PRO A N 1
ATOM 869 C CA . PRO A 1 114 ? 5.079 -9.117 -11.038 1.00 85.69 114 PRO A CA 1
ATOM 870 C C . PRO A 1 114 ? 6.415 -9.847 -10.854 1.00 85.69 114 PRO A C 1
ATOM 872 O O . PRO A 1 114 ? 7.287 -9.820 -11.724 1.00 85.69 114 PRO A O 1
ATOM 875 N N . ARG A 1 115 ? 6.559 -10.541 -9.718 1.00 84.00 115 ARG A N 1
ATOM 876 C CA . ARG A 1 115 ? 7.773 -11.297 -9.358 1.00 84.00 115 ARG A CA 1
ATOM 877 C C . ARG A 1 115 ? 7.675 -12.806 -9.568 1.00 84.00 115 ARG A C 1
ATOM 879 O O . ARG A 1 115 ? 8.704 -13.458 -9.706 1.00 84.00 115 ARG A O 1
ATOM 886 N N . PHE A 1 116 ? 6.467 -13.365 -9.607 1.00 78.56 116 PHE A N 1
ATOM 887 C CA . PHE A 1 116 ? 6.272 -14.813 -9.529 1.00 78.56 116 PHE A CA 1
ATOM 888 C C . PHE A 1 116 ? 5.783 -15.431 -10.847 1.00 78.56 116 PHE A C 1
ATOM 890 O O . PHE A 1 116 ? 4.698 -15.104 -11.329 1.00 78.56 116 PHE A O 1
ATOM 897 N N . GLY A 1 117 ? 6.566 -16.387 -11.357 1.00 76.94 117 GLY A N 1
ATOM 898 C CA . GLY A 1 117 ? 6.075 -17.563 -12.085 1.00 76.94 117 GLY A CA 1
ATOM 899 C C . GLY A 1 117 ? 5.505 -17.368 -13.503 1.00 76.94 117 GLY A C 1
ATOM 900 O O . GLY A 1 117 ? 5.734 -16.339 -14.140 1.00 76.94 117 GLY A O 1
ATOM 901 N N . PRO A 1 118 ? 4.755 -18.368 -14.014 1.00 79.81 118 PRO A N 1
ATOM 902 C CA . PRO A 1 118 ? 4.249 -18.411 -15.395 1.00 79.81 118 PRO A CA 1
ATOM 903 C C . PRO A 1 118 ? 3.251 -17.287 -15.719 1.00 79.81 118 PRO A C 1
ATOM 905 O O . PRO A 1 118 ? 3.086 -16.904 -16.872 1.00 79.81 118 PRO A O 1
ATOM 908 N N . PHE A 1 119 ? 2.634 -16.684 -14.698 1.00 84.19 119 PHE A N 1
ATOM 909 C CA . PHE A 1 119 ? 1.707 -15.559 -14.854 1.00 84.19 119 PHE A CA 1
ATOM 910 C C . PHE A 1 119 ? 2.394 -14.192 -14.913 1.00 84.19 119 PHE A C 1
ATOM 912 O O . PHE A 1 119 ? 1.714 -13.168 -15.014 1.00 84.19 119 PHE A O 1
ATOM 919 N N . ARG A 1 120 ? 3.731 -14.134 -14.847 1.00 88.56 120 ARG A N 1
ATOM 920 C CA . ARG A 1 120 ? 4.471 -12.866 -14.811 1.00 88.56 120 ARG A CA 1
ATOM 921 C C . ARG A 1 120 ? 4.167 -11.992 -16.026 1.00 88.56 120 ARG A C 1
ATOM 923 O O . ARG A 1 120 ? 3.927 -10.800 -15.864 1.00 88.56 120 ARG A O 1
ATOM 930 N N . GLN A 1 121 ? 4.109 -12.591 -17.216 1.00 90.81 121 GLN A N 1
ATOM 931 C CA . GLN A 1 121 ? 3.809 -11.874 -18.456 1.00 90.81 121 GLN A CA 1
ATOM 932 C C . GLN A 1 121 ? 2.371 -11.357 -18.497 1.00 90.81 121 GLN A C 1
ATOM 934 O O . GLN A 1 121 ? 2.162 -10.189 -18.812 1.00 90.81 121 GLN A O 1
ATOM 939 N N . ILE A 1 122 ? 1.396 -12.181 -18.106 1.00 86.69 122 ILE A N 1
ATOM 940 C CA . ILE A 1 122 ? -0.014 -11.773 -18.041 1.00 86.69 122 ILE A CA 1
ATOM 941 C C . ILE A 1 122 ? -0.177 -10.613 -17.054 1.00 86.69 122 ILE A C 1
ATOM 943 O O . ILE A 1 122 ? -0.798 -9.606 -17.377 1.00 86.69 122 ILE A O 1
ATOM 947 N N . ARG A 1 123 ? 0.437 -10.693 -15.869 1.00 86.62 123 ARG A N 1
ATOM 948 C CA . ARG A 1 123 ? 0.374 -9.610 -14.876 1.00 86.62 123 ARG A CA 1
ATOM 949 C C . ARG A 1 123 ? 1.074 -8.338 -15.350 1.00 86.62 123 ARG A C 1
ATOM 951 O O . ARG A 1 123 ? 0.557 -7.257 -15.093 1.00 86.62 123 ARG A O 1
ATOM 958 N N . ALA A 1 124 ? 2.200 -8.450 -16.056 1.00 91.12 124 ALA A N 1
ATOM 959 C CA . ALA A 1 124 ? 2.882 -7.299 -16.644 1.00 91.12 124 ALA A CA 1
ATOM 960 C C . ALA A 1 124 ? 2.009 -6.632 -17.720 1.00 91.12 124 ALA A C 1
ATOM 962 O O . ALA A 1 124 ? 1.852 -5.415 -17.710 1.00 91.12 124 ALA A O 1
ATOM 963 N N . GLN A 1 125 ? 1.362 -7.420 -18.585 1.00 91.62 125 GLN A N 1
ATOM 964 C CA . GLN A 1 125 ? 0.418 -6.922 -19.592 1.00 91.62 125 GLN A CA 1
ATOM 965 C C . GLN A 1 125 ? -0.819 -6.277 -18.963 1.00 91.62 125 GLN A C 1
ATOM 967 O O . GLN A 1 125 ? -1.245 -5.213 -19.409 1.00 91.62 125 GLN A O 1
ATOM 972 N N . LEU A 1 126 ? -1.378 -6.880 -17.909 1.00 85.69 126 LEU A N 1
ATOM 973 C CA . LEU A 1 126 ? -2.498 -6.312 -17.159 1.00 85.69 126 LEU A CA 1
ATOM 974 C C . LEU A 1 126 ? -2.101 -5.001 -16.478 1.00 85.69 126 LEU A C 1
ATOM 976 O O . LEU A 1 126 ? -2.845 -4.030 -16.591 1.00 85.69 126 LEU A O 1
ATOM 980 N N . LYS A 1 127 ? -0.922 -4.940 -15.841 1.00 87.19 127 LYS A N 1
ATOM 981 C CA . LYS A 1 127 ? -0.390 -3.711 -15.234 1.00 87.19 127 LYS A CA 1
ATOM 982 C C . LYS A 1 127 ? -0.194 -2.625 -16.290 1.00 87.19 127 LYS A C 1
ATOM 984 O O . LYS A 1 127 ? -0.711 -1.529 -16.122 1.00 87.19 127 LYS A O 1
ATOM 989 N N . ALA A 1 128 ? 0.468 -2.936 -17.402 1.00 89.69 128 ALA A N 1
ATOM 990 C CA . ALA A 1 128 ? 0.673 -1.995 -18.501 1.00 89.69 128 ALA A CA 1
ATOM 991 C C . ALA A 1 128 ? -0.660 -1.512 -19.095 1.00 89.69 128 ALA A C 1
ATOM 993 O O . ALA A 1 128 ? -0.862 -0.319 -19.308 1.00 89.69 128 ALA A O 1
ATOM 994 N N . SER A 1 129 ? -1.611 -2.423 -19.306 1.00 88.94 129 SER A N 1
ATOM 995 C CA . SER A 1 129 ? -2.954 -2.082 -19.777 1.00 88.94 129 SER A CA 1
ATOM 996 C C . SER A 1 129 ? -3.687 -1.172 -18.786 1.00 88.94 129 SER A C 1
ATOM 998 O O . SER A 1 129 ? -4.258 -0.166 -19.201 1.00 88.94 129 SER A O 1
ATOM 1000 N N . ALA A 1 130 ? -3.648 -1.476 -17.486 1.00 84.81 130 ALA A N 1
ATOM 1001 C CA . ALA A 1 130 ? -4.258 -0.651 -16.447 1.00 84.81 130 ALA A CA 1
ATOM 1002 C C . ALA A 1 130 ? -3.607 0.738 -16.371 1.00 84.81 130 ALA A C 1
ATOM 1004 O O . ALA A 1 130 ? -4.325 1.736 -16.350 1.00 84.81 130 ALA A O 1
ATOM 1005 N N . TYR A 1 131 ? -2.275 0.804 -16.420 1.00 85.31 131 TYR A N 1
ATOM 1006 C CA . TYR A 1 131 ? -1.507 2.048 -16.390 1.00 85.31 131 TYR A CA 1
ATOM 1007 C C . TYR A 1 131 ? -1.817 2.944 -17.600 1.00 85.31 131 TYR A C 1
ATOM 1009 O O . TYR A 1 131 ? -1.975 4.153 -17.457 1.00 85.31 131 TYR A O 1
ATOM 1017 N N . HIS A 1 132 ? -1.979 2.360 -18.794 1.00 85.38 132 HIS A N 1
ATOM 1018 C CA . HIS A 1 132 ? -2.331 3.115 -20.001 1.00 85.38 132 HIS A CA 1
ATOM 1019 C C . HIS A 1 132 ? -3.816 3.486 -20.100 1.00 85.38 132 HIS A C 1
ATOM 1021 O O . HIS A 1 132 ? -4.146 4.490 -20.729 1.00 85.38 132 HIS A O 1
ATOM 1027 N N . ARG A 1 133 ? -4.728 2.677 -19.545 1.00 84.31 133 ARG A N 1
ATOM 1028 C CA . ARG A 1 133 ? -6.181 2.878 -19.706 1.00 84.31 133 ARG A CA 1
ATOM 1029 C C . ARG A 1 133 ? -6.829 3.642 -18.561 1.00 84.31 133 ARG A C 1
ATOM 1031 O O . ARG A 1 133 ? -7.887 4.226 -18.768 1.00 84.31 133 ARG A O 1
ATOM 1038 N N . SER A 1 134 ? -6.237 3.622 -17.370 1.00 86.62 134 SER A N 1
ATOM 1039 C CA . SER A 1 134 ? -6.814 4.229 -16.174 1.00 86.62 134 SER A CA 1
ATO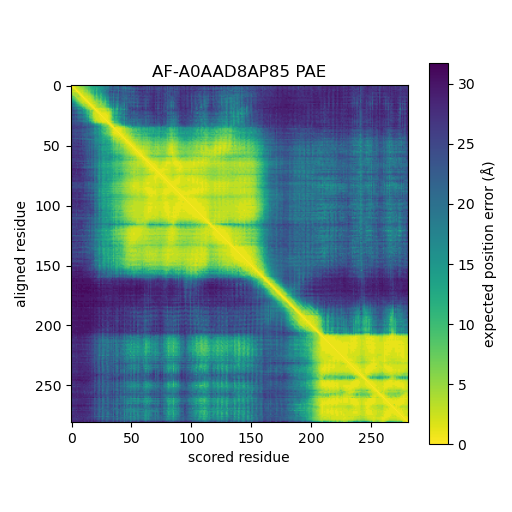M 1040 C C . SER A 1 134 ? -5.878 5.284 -15.600 1.00 86.62 134 SER A C 1
ATOM 1042 O O . SER A 1 134 ? -4.931 4.976 -14.876 1.00 86.62 134 SER A O 1
ATOM 1044 N N . ALA A 1 135 ? -6.198 6.551 -15.874 1.00 78.25 135 ALA A N 1
ATOM 1045 C CA . ALA A 1 135 ? -5.542 7.688 -15.234 1.00 78.25 135 ALA A CA 1
ATOM 1046 C C . ALA A 1 135 ? -5.663 7.625 -13.701 1.00 78.25 135 ALA A C 1
ATOM 1048 O O . ALA A 1 135 ? -4.743 8.035 -13.002 1.00 78.25 135 ALA A O 1
ATOM 1049 N N . LEU A 1 136 ? -6.757 7.050 -13.184 1.00 77.00 136 LEU A N 1
ATOM 1050 C CA . LEU A 1 136 ? -6.963 6.844 -11.752 1.00 77.00 136 LEU A CA 1
ATOM 1051 C C . LEU A 1 136 ? -5.948 5.858 -11.165 1.00 77.00 136 LEU A C 1
ATOM 1053 O O . LEU A 1 136 ? -5.325 6.164 -10.157 1.00 77.00 136 LEU A O 1
ATOM 1057 N N . MET A 1 137 ? -5.762 4.690 -11.789 1.00 79.25 137 MET A N 1
ATOM 1058 C CA . MET A 1 137 ? -4.793 3.704 -11.292 1.00 79.25 137 MET A CA 1
ATOM 1059 C C . MET A 1 137 ? -3.376 4.258 -11.325 1.00 79.25 137 MET A C 1
ATOM 1061 O O . MET A 1 137 ? -2.637 4.078 -10.362 1.00 79.25 137 MET A O 1
ATOM 1065 N N . LYS A 1 138 ? -3.031 4.982 -12.396 1.00 84.81 138 LYS A N 1
ATOM 1066 C CA . LYS A 1 138 ? -1.769 5.713 -12.473 1.00 84.81 138 LYS A CA 1
ATOM 1067 C C . LYS A 1 138 ? -1.646 6.712 -11.319 1.00 84.81 138 LYS A C 1
ATOM 1069 O O . LYS A 1 138 ? -0.678 6.645 -10.580 1.00 84.81 138 LYS A O 1
ATOM 1074 N N . ALA A 1 139 ? -2.641 7.571 -11.102 1.00 80.62 139 ALA A N 1
ATOM 1075 C CA . ALA A 1 139 ? -2.613 8.555 -10.020 1.00 80.62 139 ALA A CA 1
ATOM 1076 C C . ALA A 1 139 ? -2.463 7.915 -8.628 1.00 80.62 139 ALA A C 1
ATOM 1078 O O . ALA A 1 139 ? -1.716 8.427 -7.801 1.00 80.62 139 ALA A O 1
ATOM 1079 N N . ILE A 1 140 ? -3.132 6.784 -8.373 1.00 80.88 140 ILE A N 1
ATOM 1080 C CA . ILE A 1 140 ? -2.993 6.040 -7.113 1.00 80.88 140 ILE A CA 1
ATOM 1081 C C . ILE A 1 140 ? -1.576 5.473 -6.969 1.00 80.88 140 ILE A C 1
ATOM 1083 O O . ILE A 1 140 ? -0.985 5.594 -5.898 1.00 80.88 140 ILE A O 1
ATOM 1087 N N . GLU A 1 141 ? -1.025 4.864 -8.023 1.00 83.25 141 GLU A N 1
ATOM 1088 C CA . GLU A 1 141 ? 0.324 4.289 -7.997 1.00 83.25 141 GLU A CA 1
ATOM 1089 C C . GLU A 1 141 ? 1.389 5.363 -7.717 1.00 83.25 141 GLU A C 1
ATOM 1091 O O . GLU A 1 141 ? 2.197 5.193 -6.803 1.00 83.25 141 GLU A O 1
ATOM 1096 N N . GLU A 1 142 ? 1.322 6.495 -8.420 1.00 85.94 142 GLU A N 1
ATOM 1097 C CA . GLU A 1 142 ? 2.211 7.651 -8.226 1.00 85.94 142 GLU A CA 1
ATOM 1098 C C . GLU A 1 142 ? 2.071 8.236 -6.807 1.00 85.94 142 GLU A C 1
ATOM 1100 O O . GLU A 1 142 ? 3.064 8.445 -6.108 1.00 85.94 142 GLU A O 1
ATOM 1105 N N . ALA A 1 143 ? 0.836 8.420 -6.321 1.00 83.38 143 ALA A N 1
ATOM 1106 C CA . ALA A 1 143 ? 0.585 8.963 -4.986 1.00 83.38 143 ALA A CA 1
ATOM 1107 C C . ALA A 1 143 ? 1.114 8.048 -3.869 1.00 83.38 143 ALA A C 1
ATOM 1109 O O . ALA A 1 143 ? 1.606 8.531 -2.845 1.00 83.38 143 ALA A O 1
ATOM 1110 N N . MET A 1 144 ? 1.030 6.725 -4.037 1.00 80.75 144 MET A N 1
ATOM 1111 C CA . MET A 1 144 ? 1.631 5.778 -3.094 1.00 80.75 144 MET A CA 1
ATOM 1112 C C . MET A 1 144 ? 3.159 5.858 -3.114 1.00 80.75 144 MET A C 1
ATOM 1114 O O . MET A 1 144 ? 3.772 5.881 -2.043 1.00 80.75 144 MET A O 1
ATOM 1118 N N . ALA A 1 145 ? 3.769 5.913 -4.302 1.00 85.38 145 ALA A N 1
ATOM 1119 C CA . ALA A 1 145 ? 5.217 6.017 -4.456 1.00 85.38 145 ALA A CA 1
ATOM 1120 C C . ALA A 1 145 ? 5.760 7.302 -3.808 1.00 85.38 145 ALA A C 1
ATOM 1122 O O . ALA A 1 145 ? 6.714 7.255 -3.026 1.00 85.38 145 ALA A O 1
ATOM 1123 N N . GLU A 1 146 ? 5.092 8.435 -4.025 1.00 86.19 146 GLU A N 1
ATOM 1124 C CA . GLU A 1 146 ? 5.445 9.722 -3.423 1.00 86.19 146 GLU A CA 1
ATOM 1125 C C . GLU A 1 146 ? 5.258 9.739 -1.896 1.00 86.19 146 GLU A C 1
ATOM 1127 O O . GLU A 1 146 ? 6.162 10.153 -1.156 1.00 86.19 146 GLU A O 1
ATOM 1132 N N . LYS A 1 147 ? 4.122 9.239 -1.386 1.00 84.06 147 LYS A N 1
ATOM 1133 C CA . LYS A 1 147 ? 3.858 9.195 0.063 1.00 84.06 147 LYS A CA 1
ATOM 1134 C C . LYS A 1 147 ? 4.832 8.283 0.801 1.00 84.06 147 LYS A C 1
ATOM 1136 O O . LYS A 1 147 ? 5.330 8.659 1.863 1.00 84.06 147 LYS A O 1
ATOM 1141 N N . LEU A 1 148 ? 5.134 7.103 0.256 1.00 83.25 148 LEU A N 1
ATOM 1142 C CA . LEU A 1 148 ? 6.098 6.180 0.862 1.00 83.25 148 LEU A CA 1
ATOM 1143 C C . LEU A 1 148 ? 7.521 6.745 0.822 1.00 83.25 148 LEU A C 1
ATOM 1145 O O . LEU A 1 148 ? 8.238 6.637 1.821 1.00 83.25 148 LEU A O 1
ATOM 1149 N N . CYS A 1 149 ? 7.908 7.404 -0.274 1.00 81.62 149 CYS A N 1
ATOM 1150 C CA . CYS A 1 149 ? 9.184 8.109 -0.360 1.00 81.62 149 CYS A CA 1
ATOM 1151 C C . CYS A 1 149 ? 9.289 9.191 0.730 1.00 81.62 149 CYS A C 1
ATOM 1153 O O . CYS A 1 149 ? 10.221 9.175 1.540 1.00 81.62 149 CYS A O 1
ATOM 1155 N N . THR A 1 150 ? 8.278 10.053 0.854 1.00 78.31 150 THR A N 1
ATOM 1156 C CA . THR A 1 150 ? 8.235 11.121 1.866 1.00 78.31 150 THR A CA 1
ATOM 1157 C C . THR A 1 150 ? 8.255 10.564 3.297 1.00 78.31 150 THR A C 1
ATOM 1159 O O . THR A 1 150 ? 8.999 11.050 4.154 1.00 78.31 150 THR A O 1
ATOM 1162 N N . ALA A 1 151 ? 7.518 9.481 3.565 1.00 77.69 151 ALA A N 1
ATOM 1163 C CA . ALA A 1 151 ? 7.514 8.811 4.868 1.00 77.69 151 ALA A CA 1
ATOM 1164 C C . ALA A 1 151 ? 8.849 8.117 5.202 1.00 77.69 151 ALA A C 1
ATOM 1166 O O . ALA A 1 151 ? 9.200 7.952 6.376 1.00 77.69 151 ALA A O 1
ATOM 1167 N N . SER A 1 152 ? 9.605 7.682 4.191 1.00 74.12 152 SER A N 1
ATOM 1168 C CA . SER A 1 152 ? 10.956 7.145 4.386 1.00 74.12 152 SER A CA 1
ATOM 1169 C C . SER A 1 152 ? 11.954 8.256 4.739 1.00 74.12 152 SER A C 1
ATOM 1171 O O . SER A 1 152 ? 12.791 8.067 5.626 1.00 74.12 152 SER A O 1
ATOM 1173 N N . ARG A 1 153 ? 11.801 9.448 4.138 1.00 72.44 153 ARG A N 1
ATOM 1174 C CA . ARG A 1 153 ? 12.606 10.643 4.429 1.00 72.44 153 ARG A CA 1
ATOM 1175 C C . ARG A 1 153 ? 12.412 11.117 5.868 1.00 72.44 153 ARG A C 1
ATOM 1177 O O . ARG A 1 153 ? 13.399 11.363 6.560 1.00 72.44 153 ARG A O 1
ATOM 1184 N N . SER A 1 154 ? 11.168 11.188 6.347 1.00 68.50 154 SER A N 1
ATOM 1185 C CA . SER A 1 154 ? 10.870 11.624 7.720 1.00 68.50 154 SER A CA 1
ATOM 1186 C C . SER A 1 154 ? 11.406 10.650 8.775 1.00 68.50 154 SER A C 1
ATOM 1188 O O . SER A 1 154 ? 11.963 11.081 9.787 1.00 68.50 154 SER A O 1
ATOM 1190 N N . ARG A 1 155 ? 11.336 9.336 8.514 1.00 62.41 155 ARG A N 1
ATOM 1191 C CA . ARG A 1 155 ? 11.972 8.322 9.367 1.00 62.41 155 ARG A CA 1
ATOM 1192 C C . ARG A 1 155 ? 13.487 8.492 9.395 1.00 62.41 155 ARG A C 1
ATOM 1194 O O . ARG A 1 155 ? 14.052 8.572 10.481 1.00 62.41 155 ARG A O 1
ATOM 1201 N N . PHE A 1 156 ? 14.143 8.624 8.243 1.00 57.25 156 PHE A N 1
ATOM 1202 C CA . PHE A 1 156 ? 15.594 8.826 8.203 1.00 57.25 156 PHE A CA 1
ATOM 1203 C C . PHE A 1 156 ? 16.038 10.111 8.909 1.00 57.25 156 PHE A C 1
ATOM 1205 O O . PHE A 1 156 ? 16.997 10.052 9.673 1.00 57.25 156 PHE A O 1
ATOM 1212 N N . ALA A 1 157 ? 15.322 11.227 8.738 1.00 59.62 157 ALA A N 1
ATOM 1213 C CA . ALA A 1 157 ? 15.616 12.485 9.429 1.00 59.62 157 ALA A CA 1
ATOM 1214 C C . ALA A 1 157 ? 15.510 12.351 10.961 1.00 59.62 157 ALA A C 1
ATOM 1216 O O . ALA A 1 157 ? 16.361 12.845 11.704 1.00 59.62 157 ALA A O 1
ATOM 1217 N N . LYS A 1 158 ? 14.503 11.608 11.442 1.00 50.47 158 LYS A N 1
ATOM 1218 C CA . LYS A 1 158 ? 14.300 11.331 12.873 1.00 50.47 158 LYS A CA 1
ATOM 1219 C C . LYS A 1 158 ? 15.406 10.447 13.468 1.00 50.47 158 LYS A C 1
ATOM 1221 O O . LYS A 1 158 ? 15.724 10.589 14.647 1.00 50.47 158 LYS A O 1
ATOM 1226 N N . TYR A 1 159 ? 16.026 9.582 12.661 1.00 50.94 159 TYR A N 1
ATOM 1227 C CA . TYR A 1 159 ? 17.172 8.761 13.076 1.00 50.94 159 TYR A CA 1
ATOM 1228 C C . TYR A 1 159 ? 18.527 9.468 12.908 1.00 50.94 159 TYR A C 1
ATOM 1230 O O . TYR A 1 159 ? 19.415 9.270 13.737 1.00 50.94 159 TYR A O 1
ATOM 1238 N N . SER A 1 160 ? 18.694 10.329 11.901 1.00 49.22 160 SER A N 1
ATOM 1239 C CA . SER A 1 160 ? 19.946 11.064 11.676 1.00 49.22 160 SER A CA 1
ATOM 1240 C C . SER A 1 160 ? 20.162 12.207 12.671 1.00 49.22 160 SER A C 1
ATOM 1242 O O . SER A 1 160 ? 21.304 12.566 12.929 1.00 49.22 160 SER A O 1
ATOM 1244 N N . GLY A 1 161 ? 19.096 12.748 13.274 1.00 43.28 161 GLY A N 1
ATOM 1245 C CA . GLY A 1 161 ? 19.183 13.813 14.284 1.00 43.28 161 GLY A CA 1
ATOM 1246 C C . GLY A 1 161 ? 19.599 13.362 15.692 1.00 43.28 161 GLY A C 1
ATOM 1247 O O . GLY A 1 161 ? 19.830 14.205 16.551 1.00 43.28 161 GLY A O 1
ATOM 1248 N N . ARG A 1 162 ? 19.693 12.052 15.966 1.00 42.81 162 ARG A N 1
ATOM 1249 C CA . ARG A 1 162 ? 20.092 11.535 17.296 1.00 42.81 162 ARG A CA 1
ATOM 1250 C C . ARG A 1 162 ? 21.310 10.631 17.288 1.00 42.81 162 ARG A C 1
ATOM 1252 O O . ARG A 1 162 ? 21.750 10.211 18.353 1.00 42.81 162 ARG A O 1
ATOM 1259 N N . HIS A 1 163 ? 21.863 10.335 16.124 1.00 42.44 163 HIS A N 1
ATOM 1260 C CA . HIS A 1 163 ? 23.070 9.543 15.993 1.00 42.44 163 HIS A CA 1
ATOM 1261 C C . HIS A 1 163 ? 23.896 10.135 14.856 1.00 42.44 163 HIS A C 1
ATOM 1263 O O . HIS A 1 163 ? 23.720 9.791 13.688 1.00 42.44 163 HIS A O 1
ATOM 1269 N N . CYS A 1 164 ? 24.851 10.991 15.218 1.00 37.25 164 CYS A N 1
ATOM 1270 C CA . CYS A 1 164 ? 26.061 11.177 14.434 1.00 37.25 164 CYS A CA 1
ATOM 1271 C C . CYS A 1 164 ? 26.784 9.823 14.389 1.00 37.25 164 CYS A C 1
ATOM 1273 O O . CYS A 1 164 ? 27.735 9.582 15.131 1.00 37.25 164 CYS A O 1
ATOM 1275 N N . ILE A 1 165 ? 26.319 8.895 13.548 1.00 42.59 165 ILE A N 1
ATOM 1276 C CA . ILE A 1 165 ? 27.153 7.788 13.099 1.00 42.59 165 ILE A CA 1
ATOM 1277 C C . ILE A 1 165 ? 28.185 8.461 12.211 1.00 42.59 165 ILE A C 1
ATOM 1279 O O . ILE A 1 165 ? 27.959 8.689 11.025 1.00 42.59 165 ILE A O 1
ATOM 1283 N N . SER A 1 166 ? 29.291 8.854 12.840 1.00 38.66 166 SER A N 1
ATOM 1284 C CA . SER A 1 166 ? 30.536 9.181 12.172 1.00 38.66 166 SER A CA 1
ATOM 1285 C C . SER A 1 166 ? 30.768 8.111 11.113 1.00 38.66 166 SER A C 1
ATOM 1287 O O . SER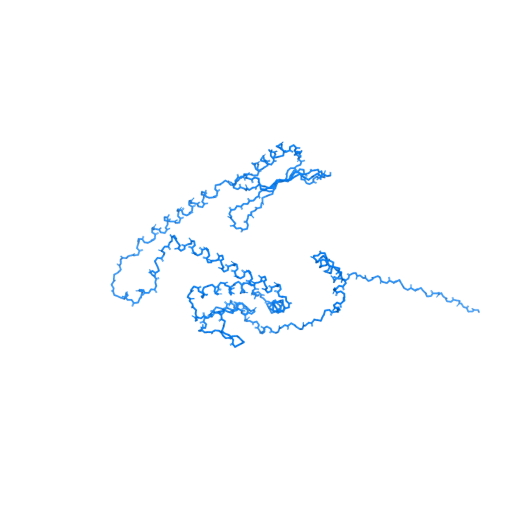 A 1 166 ? 31.074 6.959 11.424 1.00 38.66 166 SER A O 1
ATOM 1289 N N . PHE A 1 167 ? 30.576 8.481 9.850 1.00 37.59 167 PHE A N 1
ATOM 1290 C CA . PHE A 1 167 ? 30.870 7.654 8.686 1.00 37.59 167 PHE A CA 1
ATOM 1291 C C . PHE A 1 167 ? 32.399 7.612 8.478 1.00 37.59 167 PHE A C 1
ATOM 1293 O O . PHE A 1 167 ? 32.902 7.783 7.376 1.00 37.59 167 PHE A O 1
ATOM 1300 N N . LYS A 1 168 ? 33.171 7.405 9.554 1.00 43.31 168 LYS A N 1
ATOM 1301 C CA . LYS A 1 168 ? 34.580 7.008 9.505 1.00 43.31 168 LYS A CA 1
ATOM 1302 C C . LYS A 1 168 ? 34.621 5.488 9.569 1.00 43.31 168 LYS A C 1
ATOM 1304 O O . LYS A 1 168 ? 34.688 4.906 10.645 1.00 43.31 168 LYS A O 1
ATOM 1309 N N . GLY A 1 169 ? 34.529 4.834 8.417 1.00 42.41 169 GLY A N 1
ATOM 1310 C CA . GLY A 1 169 ? 34.634 3.378 8.393 1.00 42.41 169 GLY A CA 1
ATOM 1311 C C . GLY A 1 169 ? 34.442 2.724 7.038 1.00 42.41 169 GLY A C 1
ATOM 1312 O O . GLY A 1 169 ? 33.748 1.712 6.981 1.00 42.41 169 GLY A O 1
ATOM 1313 N N . ARG A 1 170 ? 34.985 3.310 5.957 1.00 43.88 170 ARG A N 1
ATOM 1314 C CA . ARG A 1 170 ? 35.359 2.564 4.735 1.00 43.88 170 ARG A CA 1
ATOM 1315 C C . ARG A 1 170 ? 36.145 3.386 3.701 1.00 43.88 170 ARG A C 1
ATOM 1317 O O . ARG A 1 170 ? 35.906 3.287 2.504 1.00 43.88 170 ARG A O 1
ATOM 1324 N N . LEU A 1 171 ? 37.093 4.202 4.163 1.00 40.66 171 LEU A N 1
ATOM 1325 C CA . LEU A 1 171 ? 38.084 4.830 3.274 1.00 40.66 171 LEU A CA 1
ATOM 1326 C C . LEU A 1 171 ? 39.510 4.861 3.852 1.00 40.66 171 LEU A C 1
ATOM 1328 O O . LEU A 1 171 ? 40.396 5.444 3.243 1.00 40.66 171 LEU A O 1
ATOM 1332 N N . CYS A 1 172 ? 39.757 4.191 4.985 1.00 40.28 172 CYS A N 1
ATOM 1333 C CA . CYS A 1 172 ? 41.085 4.128 5.611 1.00 40.28 172 CYS A CA 1
ATOM 1334 C C . CYS A 1 172 ? 41.776 2.757 5.487 1.00 40.28 172 CYS A C 1
ATOM 1336 O O . CYS A 1 172 ? 42.931 2.636 5.878 1.00 40.28 172 CYS A O 1
ATOM 1338 N N . ASP A 1 173 ? 41.145 1.748 4.877 1.00 41.41 173 ASP A N 1
ATOM 1339 C CA . ASP A 1 173 ? 41.732 0.397 4.774 1.00 41.41 173 ASP A CA 1
ATOM 1340 C C . ASP A 1 173 ? 42.716 0.228 3.601 1.00 41.41 173 ASP A C 1
ATOM 1342 O O . ASP A 1 173 ? 43.102 -0.890 3.274 1.00 41.41 173 ASP A O 1
ATOM 1346 N N . ARG A 1 174 ? 43.170 1.321 2.970 1.00 41.28 174 ARG A N 1
ATOM 1347 C CA . ARG A 1 174 ? 44.232 1.256 1.945 1.00 41.28 174 ARG A CA 1
ATOM 1348 C C . ARG A 1 174 ? 45.566 1.889 2.343 1.00 41.28 174 ARG A C 1
ATOM 1350 O O . ARG A 1 174 ? 46.468 1.917 1.519 1.00 41.28 174 ARG A O 1
ATOM 1357 N N . PHE A 1 175 ? 45.718 2.316 3.600 1.00 44.78 175 PHE A N 1
ATOM 1358 C CA . PHE A 1 175 ? 46.994 2.826 4.134 1.00 44.78 175 PHE A CA 1
ATOM 1359 C C . PHE A 1 175 ? 47.519 2.085 5.377 1.00 44.78 175 PHE A C 1
ATOM 1361 O O . PHE A 1 175 ? 48.501 2.511 5.971 1.00 44.78 175 PHE A O 1
ATOM 1368 N N . ALA A 1 176 ? 46.927 0.950 5.759 1.00 44.69 176 ALA A N 1
ATOM 1369 C CA . ALA A 1 176 ? 47.320 0.202 6.959 1.00 44.69 176 ALA A CA 1
ATOM 1370 C C . ALA A 1 176 ? 47.995 -1.148 6.645 1.00 44.69 176 ALA A C 1
ATOM 1372 O O . ALA A 1 176 ? 47.668 -2.160 7.258 1.00 44.69 176 ALA A O 1
ATOM 1373 N N . ILE A 1 177 ? 48.929 -1.184 5.683 1.00 50.78 177 ILE A N 1
ATOM 1374 C CA . ILE A 1 177 ? 49.715 -2.405 5.406 1.00 50.78 177 ILE A CA 1
ATOM 1375 C C . ILE A 1 177 ? 50.907 -2.566 6.365 1.00 50.78 177 ILE A C 1
ATOM 1377 O O . ILE A 1 177 ? 51.362 -3.685 6.550 1.00 50.78 177 ILE A O 1
ATOM 1381 N N . ASN A 1 178 ? 51.351 -1.531 7.086 1.00 50.78 178 ASN A N 1
ATOM 1382 C CA . ASN A 1 178 ? 52.475 -1.675 8.019 1.00 50.78 178 ASN A CA 1
ATOM 1383 C C . ASN A 1 178 ? 52.183 -1.064 9.394 1.00 50.78 178 ASN A C 1
ATOM 1385 O O . ASN A 1 178 ? 52.291 0.142 9.585 1.00 50.78 178 ASN A O 1
ATOM 1389 N N . GLY A 1 179 ? 51.876 -1.927 10.367 1.00 49.19 179 GLY A N 1
ATOM 1390 C CA . GLY A 1 179 ? 52.062 -1.631 11.789 1.00 49.19 179 GLY A CA 1
ATOM 1391 C C . GLY A 1 179 ? 50.803 -1.720 12.654 1.00 49.19 179 GLY A C 1
ATOM 1392 O O . GLY A 1 179 ? 49.906 -0.893 12.563 1.00 49.19 179 GLY A O 1
ATOM 1393 N N . GLY A 1 180 ? 50.796 -2.677 13.589 1.00 42.06 180 GLY A N 1
ATOM 1394 C CA . GLY A 1 180 ? 50.066 -2.516 14.852 1.00 42.06 180 GLY A CA 1
ATOM 1395 C C . GLY A 1 180 ? 48.851 -3.417 15.073 1.00 42.06 180 GLY A C 1
ATOM 1396 O O . GLY A 1 180 ? 47.714 -2.959 15.145 1.00 42.06 180 GLY A O 1
ATOM 1397 N N . ARG A 1 181 ? 49.090 -4.708 15.326 1.00 52.62 181 ARG A N 1
ATOM 1398 C CA . ARG A 1 181 ? 48.112 -5.595 15.978 1.00 52.62 181 ARG A CA 1
ATOM 1399 C C . ARG A 1 181 ? 47.913 -5.168 17.441 1.00 52.62 181 ARG A C 1
ATOM 1401 O O . ARG A 1 181 ? 48.681 -5.625 18.283 1.00 52.62 181 ARG A O 1
ATOM 1408 N N . ARG A 1 182 ? 46.914 -4.332 17.776 1.00 54.91 182 ARG A N 1
ATOM 1409 C CA . ARG A 1 182 ? 46.356 -4.230 19.155 1.00 54.91 182 ARG A CA 1
ATOM 1410 C C . ARG A 1 182 ? 45.142 -3.283 19.289 1.00 54.91 182 ARG A C 1
ATOM 1412 O O . ARG A 1 182 ? 45.212 -2.278 19.982 1.00 54.91 182 ARG A O 1
ATOM 1419 N N . CYS A 1 183 ? 43.982 -3.593 18.700 1.00 50.7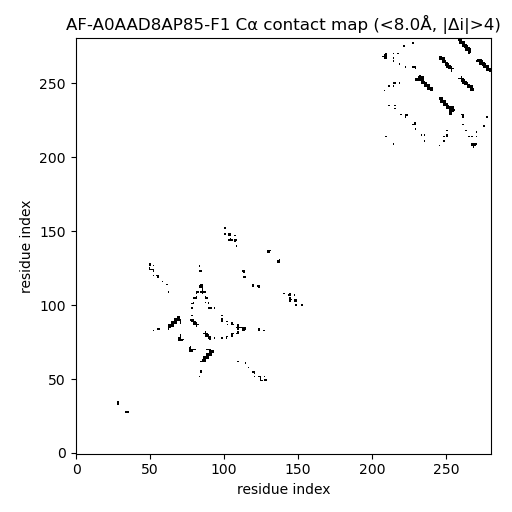2 183 CYS A N 1
ATOM 1420 C CA . CYS A 1 183 ? 42.769 -2.792 18.998 1.00 50.72 183 CYS A CA 1
ATOM 1421 C C . CYS A 1 183 ? 41.400 -3.484 18.829 1.00 50.72 183 CYS A C 1
ATOM 1423 O O . CYS A 1 183 ? 40.373 -2.819 18.932 1.00 50.72 183 CYS A O 1
ATOM 1425 N N . HIS A 1 184 ? 41.322 -4.812 18.675 1.00 48.72 184 HIS A N 1
ATOM 1426 C CA . HIS A 1 184 ? 40.030 -5.469 18.398 1.00 48.72 184 HIS A CA 1
ATOM 1427 C C . HIS A 1 184 ? 39.199 -5.932 19.612 1.00 48.72 184 HIS A C 1
ATOM 1429 O O . HIS A 1 184 ? 38.036 -6.293 19.441 1.00 48.72 184 HIS A O 1
ATOM 1435 N N . ARG A 1 185 ? 39.711 -5.886 20.854 1.00 49.81 185 ARG A N 1
ATOM 1436 C CA . ARG A 1 185 ? 39.005 -6.501 22.004 1.00 49.81 185 ARG A CA 1
ATOM 1437 C C . ARG A 1 185 ? 37.997 -5.607 22.744 1.00 49.81 185 ARG A C 1
ATOM 1439 O O . ARG A 1 185 ? 37.186 -6.131 23.496 1.00 49.81 185 ARG A O 1
ATOM 1446 N N . LYS A 1 186 ? 37.980 -4.283 22.529 1.00 51.31 186 LYS A N 1
ATOM 1447 C CA . LYS A 1 186 ? 37.090 -3.363 23.283 1.00 51.31 186 LYS A CA 1
ATOM 1448 C C . LYS A 1 186 ? 35.741 -3.053 22.612 1.00 51.31 186 LYS A C 1
ATOM 1450 O O . LYS A 1 186 ? 34.841 -2.549 23.278 1.00 51.31 186 LYS A O 1
ATOM 1455 N N . HIS A 1 187 ? 35.545 -3.389 21.334 1.00 50.22 187 HIS A N 1
ATOM 1456 C CA . HIS A 1 187 ? 34.304 -3.045 20.619 1.00 50.22 187 HIS A CA 1
ATOM 1457 C C . HIS A 1 187 ? 33.133 -4.019 20.842 1.00 50.22 187 HIS A C 1
ATOM 1459 O O . HIS A 1 187 ? 31.980 -3.608 20.713 1.00 50.22 187 HIS A O 1
ATOM 1465 N N . HIS A 1 188 ? 33.385 -5.271 21.240 1.00 50.38 188 HIS A N 1
ATOM 1466 C CA . HIS A 1 188 ? 32.305 -6.239 21.481 1.00 50.38 188 HIS A CA 1
ATOM 1467 C C . HIS A 1 188 ? 31.536 -5.986 22.791 1.00 50.38 188 HIS A C 1
ATOM 1469 O O . HIS A 1 188 ? 30.322 -6.173 22.825 1.00 50.38 188 HIS A O 1
ATOM 1475 N N . ALA A 1 189 ? 32.187 -5.465 23.838 1.00 53.81 189 ALA A N 1
ATOM 1476 C CA . ALA A 1 189 ? 31.528 -5.216 25.126 1.00 53.81 189 ALA A CA 1
ATOM 1477 C C . ALA A 1 189 ? 30.472 -4.090 25.064 1.00 53.81 189 ALA A C 1
ATOM 1479 O O . ALA A 1 1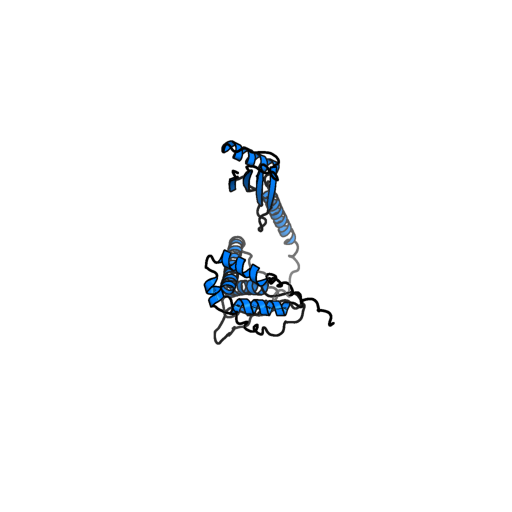89 ? 29.439 -4.169 25.725 1.00 53.81 189 ALA A O 1
ATOM 1480 N N . ARG A 1 190 ? 30.679 -3.061 24.224 1.00 51.84 190 ARG A N 1
ATOM 1481 C CA . ARG A 1 190 ? 29.726 -1.943 24.077 1.00 51.84 190 ARG A CA 1
ATOM 1482 C C . ARG A 1 190 ? 28.478 -2.291 23.258 1.00 51.84 190 ARG A C 1
ATOM 1484 O O . ARG A 1 190 ? 27.424 -1.725 23.531 1.00 51.84 190 ARG A O 1
ATOM 1491 N N . ARG A 1 191 ? 28.557 -3.230 22.302 1.00 53.34 191 ARG A N 1
ATOM 1492 C CA . ARG A 1 191 ? 27.369 -3.690 21.550 1.00 53.34 191 ARG A CA 1
ATOM 1493 C C . ARG A 1 191 ? 26.375 -4.425 22.454 1.00 53.34 191 ARG A C 1
ATOM 1495 O O . ARG A 1 191 ? 25.187 -4.130 22.391 1.00 53.34 191 ARG A O 1
ATOM 1502 N N . ASN A 1 192 ? 26.863 -5.273 23.360 1.00 54.38 192 ASN A N 1
ATOM 1503 C CA . ASN A 1 192 ? 26.002 -6.065 24.246 1.00 54.38 192 ASN A CA 1
ATOM 1504 C C . ASN A 1 192 ? 25.267 -5.214 25.298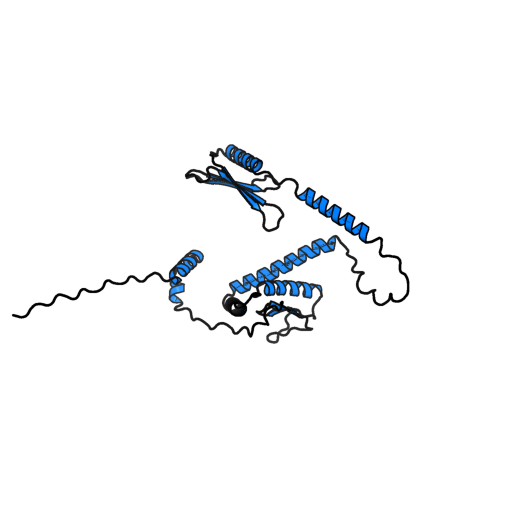 1.00 54.38 192 ASN A C 1
ATOM 1506 O O . ASN A 1 192 ? 24.126 -5.514 25.641 1.00 54.38 192 ASN A O 1
ATOM 1510 N N . ALA A 1 193 ? 25.875 -4.128 25.789 1.00 58.81 193 ALA A N 1
ATOM 1511 C CA . ALA A 1 193 ? 25.221 -3.224 26.740 1.00 58.81 193 ALA A CA 1
ATOM 1512 C C . ALA A 1 193 ? 24.057 -2.442 26.100 1.00 58.81 193 ALA A C 1
ATOM 1514 O O . ALA A 1 193 ? 23.015 -2.253 26.723 1.00 58.81 193 ALA A O 1
ATOM 1515 N N . PHE A 1 194 ? 24.207 -2.029 24.839 1.00 55.34 194 PHE A N 1
ATOM 1516 C CA . PHE A 1 194 ? 23.165 -1.287 24.126 1.00 55.34 194 PHE A CA 1
ATOM 1517 C C . PHE A 1 194 ? 21.993 -2.187 23.714 1.00 55.34 194 PHE A C 1
ATOM 1519 O O . PHE A 1 194 ? 20.838 -1.780 23.818 1.00 55.34 194 PHE A O 1
ATOM 1526 N N . GLN A 1 195 ? 22.284 -3.432 23.324 1.00 57.88 195 GLN A N 1
ATOM 1527 C CA . GLN A 1 195 ? 21.267 -4.436 23.005 1.00 57.88 195 GLN A CA 1
ATOM 1528 C C . GLN A 1 195 ? 20.394 -4.742 24.234 1.00 57.88 195 GLN A C 1
ATOM 1530 O O . GLN A 1 195 ? 19.174 -4.614 24.150 1.00 57.88 195 GLN A O 1
ATOM 1535 N N . ARG A 1 196 ? 21.008 -4.943 25.411 1.00 57.53 196 ARG A N 1
ATOM 1536 C CA . ARG A 1 196 ? 20.289 -5.139 26.687 1.00 57.53 196 ARG A CA 1
ATOM 1537 C C . ARG A 1 196 ? 19.451 -3.929 27.120 1.00 57.53 196 ARG A C 1
ATOM 1539 O O . ARG A 1 196 ? 18.379 -4.105 27.691 1.00 57.53 196 ARG A O 1
ATOM 1546 N N . LEU A 1 197 ? 19.902 -2.700 26.852 1.00 57.50 197 LEU A N 1
ATOM 1547 C CA . LEU A 1 197 ? 19.120 -1.487 27.141 1.00 57.50 197 LEU A CA 1
ATOM 1548 C C . LEU A 1 197 ? 17.942 -1.305 26.172 1.00 57.50 197 LEU A C 1
ATOM 1550 O O . LEU A 1 197 ? 16.882 -0.835 26.585 1.00 57.50 197 LEU A O 1
ATOM 1554 N N . SER A 1 198 ? 18.100 -1.697 24.904 1.00 53.38 198 SER A N 1
ATOM 1555 C CA . SER A 1 198 ? 16.999 -1.691 23.933 1.00 53.38 198 SER A CA 1
ATOM 1556 C C . SER A 1 198 ? 15.961 -2.782 24.220 1.00 53.38 198 SER A C 1
ATOM 1558 O O . SER A 1 198 ? 14.765 -2.523 24.116 1.00 53.38 198 SER A O 1
ATOM 1560 N N . GLU A 1 199 ? 16.398 -3.958 24.676 1.00 55.78 199 GLU A N 1
ATOM 1561 C CA . GLU A 1 199 ? 15.520 -5.051 25.105 1.00 55.78 199 GLU A CA 1
ATOM 1562 C C . GLU A 1 199 ? 14.770 -4.698 26.396 1.00 55.78 199 GLU A C 1
ATOM 1564 O O . GLU A 1 199 ? 13.567 -4.937 26.474 1.00 55.78 199 GLU A O 1
ATOM 1569 N N . ARG A 1 200 ? 15.418 -4.029 27.366 1.00 55.31 200 ARG A N 1
ATOM 1570 C CA . ARG A 1 200 ? 14.726 -3.515 28.563 1.00 55.31 200 ARG A CA 1
ATOM 1571 C C . ARG A 1 200 ? 13.664 -2.464 28.226 1.00 55.31 200 ARG A C 1
ATOM 1573 O O . ARG A 1 200 ? 12.554 -2.575 28.729 1.00 55.31 200 ARG A O 1
ATOM 1580 N N . ARG A 1 201 ? 13.937 -1.510 27.325 1.00 54.19 201 ARG A N 1
ATOM 1581 C CA . ARG A 1 201 ? 12.913 -0.528 26.902 1.00 54.19 201 ARG A CA 1
ATOM 1582 C C . ARG A 1 201 ? 11.762 -1.150 26.111 1.00 54.19 201 ARG A C 1
ATOM 1584 O O . ARG A 1 201 ? 10.636 -0.692 26.252 1.00 54.19 201 ARG A O 1
ATOM 1591 N N . ASN A 1 202 ? 12.013 -2.184 25.306 1.00 52.75 202 ASN A N 1
ATOM 1592 C CA . ASN A 1 202 ? 10.941 -2.890 24.592 1.00 52.75 202 ASN A CA 1
ATOM 1593 C C . ASN A 1 202 ? 10.089 -3.775 25.515 1.00 52.75 202 ASN A C 1
ATOM 1595 O O . ASN A 1 202 ? 8.903 -3.949 25.253 1.00 52.75 202 ASN A O 1
ATOM 1599 N N . MET A 1 203 ? 10.656 -4.299 26.605 1.00 54.03 203 MET A N 1
ATOM 1600 C CA . MET A 1 203 ? 9.895 -5.020 27.634 1.00 54.03 203 MET A CA 1
ATOM 1601 C C . MET A 1 203 ? 9.062 -4.065 28.502 1.00 54.03 203 MET A C 1
ATOM 1603 O O . MET A 1 203 ? 7.936 -4.390 28.856 1.00 54.03 203 MET A O 1
ATOM 1607 N N . GLU A 1 204 ? 9.563 -2.857 28.781 1.00 53.12 204 GLU A N 1
ATOM 1608 C CA . GLU A 1 204 ? 8.810 -1.816 29.498 1.00 53.12 204 GLU A CA 1
ATOM 1609 C C . GLU A 1 204 ? 7.774 -1.090 28.619 1.00 53.12 204 GLU A C 1
ATOM 1611 O O . GLU A 1 204 ? 6.840 -0.505 29.147 1.00 53.12 204 GLU A O 1
ATOM 1616 N N . GLY A 1 205 ? 7.888 -1.133 27.288 1.00 50.62 205 GLY A N 1
ATOM 1617 C CA . GLY A 1 205 ? 6.871 -0.618 26.356 1.00 50.62 205 GLY A CA 1
ATOM 1618 C C . GLY A 1 205 ? 5.741 -1.606 26.041 1.00 50.62 205 GLY A C 1
ATOM 1619 O O . GLY A 1 205 ? 4.703 -1.200 25.535 1.00 50.62 205 GLY A O 1
ATOM 1620 N N . ARG A 1 206 ? 5.912 -2.892 26.380 1.00 53.16 206 ARG A N 1
ATOM 1621 C CA . ARG A 1 206 ? 4.823 -3.887 26.457 1.00 53.16 206 ARG A CA 1
ATOM 1622 C C . ARG A 1 206 ? 4.044 -3.798 27.775 1.00 53.16 206 ARG A C 1
ATOM 1624 O O . ARG A 1 206 ? 3.287 -4.709 28.098 1.00 53.16 206 ARG A O 1
ATOM 1631 N N . ARG A 1 207 ? 4.258 -2.735 28.560 1.00 54.62 207 ARG A N 1
ATOM 1632 C CA . ARG A 1 207 ? 3.504 -2.466 29.783 1.00 54.62 207 ARG A CA 1
ATOM 1633 C C . ARG A 1 207 ? 2.028 -2.275 29.429 1.00 54.62 207 ARG A C 1
ATOM 1635 O O . ARG A 1 207 ? 1.632 -1.224 28.947 1.00 54.62 207 ARG A O 1
ATOM 1642 N N . GLN A 1 208 ? 1.294 -3.353 29.696 1.00 70.00 208 GLN A N 1
ATOM 1643 C CA . GLN A 1 208 ? -0.111 -3.415 30.086 1.00 70.00 208 GLN A CA 1
ATOM 1644 C C . GLN A 1 208 ? -1.087 -2.899 29.028 1.00 70.00 208 GLN A C 1
ATOM 1646 O O . GLN A 1 208 ? -1.710 -1.857 29.171 1.00 70.00 208 GLN A O 1
ATOM 1651 N N . SER A 1 209 ? -1.250 -3.687 27.964 1.00 88.56 209 SER A N 1
ATOM 1652 C CA . SER A 1 209 ? -2.548 -3.751 27.291 1.00 88.56 209 SER A CA 1
ATOM 1653 C C . SER A 1 209 ? -3.596 -4.189 28.313 1.00 88.56 209 SER A C 1
ATOM 1655 O O . SER A 1 209 ? -3.372 -5.208 28.972 1.00 88.56 209 SER A O 1
ATOM 1657 N N . ILE A 1 210 ? -4.703 -3.456 28.417 1.00 94.94 210 ILE A N 1
ATOM 1658 C CA . ILE A 1 210 ? -5.840 -3.845 29.257 1.00 94.94 210 ILE A CA 1
ATOM 1659 C C . ILE A 1 210 ? -6.287 -5.265 28.906 1.00 94.94 210 ILE A C 1
ATOM 1661 O O . ILE A 1 210 ? -6.261 -5.659 27.726 1.00 94.94 210 ILE A O 1
ATOM 1665 N N . SER A 1 211 ? -6.658 -6.027 29.929 1.00 95.69 211 SER A N 1
ATOM 1666 C CA . SER A 1 211 ? -7.168 -7.385 29.753 1.00 95.69 211 SER A CA 1
ATOM 1667 C C . SER A 1 211 ? -8.545 -7.369 29.075 1.00 95.69 211 SER A C 1
ATOM 1669 O O . SER A 1 211 ? -9.200 -6.331 28.967 1.00 95.69 211 SER A O 1
ATOM 1671 N N . GLU A 1 212 ? -8.989 -8.527 28.582 1.00 96.56 212 GLU A N 1
ATOM 1672 C CA . GLU A 1 212 ? -10.343 -8.675 28.036 1.00 96.56 212 GLU A CA 1
ATOM 1673 C C . GLU A 1 212 ? -11.408 -8.350 29.095 1.00 96.56 212 GLU A C 1
ATOM 1675 O O . GLU A 1 212 ? -12.366 -7.634 28.812 1.00 96.56 212 GLU A O 1
ATOM 1680 N N . GLU A 1 213 ? -11.197 -8.817 30.327 1.00 97.44 213 GLU A N 1
ATOM 1681 C CA . GLU A 1 213 ? -12.085 -8.598 31.472 1.00 97.44 213 GLU A CA 1
ATOM 1682 C C . GLU A 1 213 ? -12.187 -7.108 31.822 1.00 97.44 213 GLU A C 1
ATOM 1684 O O . GLU A 1 213 ? -13.291 -6.571 31.891 1.00 97.44 213 GLU A O 1
ATOM 1689 N N . GLU A 1 214 ? -11.047 -6.414 31.923 1.00 97.19 214 GLU A N 1
ATOM 1690 C CA . GLU A 1 214 ? -10.997 -4.964 32.158 1.00 97.19 214 GLU A CA 1
ATOM 1691 C C . GLU A 1 214 ? -11.716 -4.195 31.043 1.00 97.19 214 GLU A C 1
ATOM 1693 O O . GLU A 1 214 ? -12.456 -3.246 31.299 1.00 97.19 214 GLU A O 1
ATOM 1698 N N . ALA A 1 215 ? -11.540 -4.612 29.785 1.00 97.69 215 ALA A N 1
ATOM 1699 C CA . ALA A 1 215 ? -12.221 -3.981 28.663 1.00 97.69 215 ALA A CA 1
ATOM 1700 C C . ALA A 1 215 ? -13.751 -4.161 28.764 1.00 97.69 215 ALA A C 1
ATOM 1702 O O . ALA A 1 215 ? -14.499 -3.207 28.533 1.00 97.69 215 ALA A O 1
ATOM 1703 N N . VAL A 1 216 ? -14.226 -5.352 29.148 1.00 98.12 216 VAL A N 1
ATOM 1704 C CA . VAL A 1 216 ? -15.656 -5.632 29.369 1.00 98.12 216 VAL A CA 1
ATOM 1705 C C . VAL A 1 216 ? -16.217 -4.820 30.537 1.00 98.12 216 VAL A C 1
ATOM 1707 O O . VAL A 1 216 ? -17.326 -4.297 30.419 1.00 98.12 216 VAL A O 1
ATOM 1710 N N . GLU A 1 217 ? -15.474 -4.663 31.632 1.00 98.00 217 GLU A N 1
ATOM 1711 C CA . GLU A 1 217 ? -15.877 -3.820 32.766 1.00 98.00 217 GLU A CA 1
ATOM 1712 C C . GLU A 1 217 ? -16.027 -2.351 32.362 1.00 98.00 217 GLU A C 1
ATOM 1714 O O . GLU A 1 217 ? -17.061 -1.741 32.643 1.00 98.00 217 GLU A O 1
ATOM 1719 N N . ILE A 1 218 ? -15.067 -1.806 31.606 1.00 98.12 218 ILE A N 1
ATOM 1720 C CA . ILE A 1 218 ? -15.161 -0.444 31.060 1.00 98.12 218 ILE A CA 1
ATOM 1721 C C . ILE A 1 218 ? -16.394 -0.315 30.152 1.00 98.12 218 ILE A C 1
ATOM 1723 O O . ILE A 1 218 ? -17.112 0.681 30.215 1.00 98.12 218 ILE A O 1
ATOM 1727 N N . ALA A 1 219 ? -16.687 -1.318 29.317 1.00 98.12 219 ALA A N 1
ATOM 1728 C CA . ALA A 1 219 ? -17.871 -1.291 28.457 1.00 98.12 219 ALA A CA 1
ATOM 1729 C C . ALA A 1 219 ? -19.194 -1.332 29.244 1.00 98.12 219 ALA A C 1
ATOM 1731 O O . ALA A 1 219 ? -20.145 -0.661 28.837 1.00 98.12 219 ALA A O 1
ATOM 1732 N N . LYS A 1 220 ? -19.253 -2.072 30.361 1.00 98.25 220 LYS A N 1
ATOM 1733 C CA . LYS A 1 220 ? -20.407 -2.077 31.278 1.00 98.25 220 LYS A CA 1
ATOM 1734 C C . LYS A 1 220 ? -20.596 -0.708 31.925 1.00 98.25 220 LYS A C 1
ATOM 1736 O O . LYS A 1 220 ? -21.680 -0.147 31.820 1.00 98.25 220 LYS A O 1
ATOM 1741 N N . GLN A 1 221 ? -19.522 -0.119 32.455 1.00 98.38 221 GLN A N 1
ATOM 1742 C CA . GLN A 1 221 ? -19.559 1.226 33.032 1.00 98.38 221 GLN A CA 1
ATOM 1743 C C . GLN A 1 221 ? -20.066 2.266 32.019 1.00 98.38 221 GLN A C 1
ATOM 1745 O O . GLN A 1 221 ? -20.917 3.091 32.337 1.00 98.38 221 GLN A O 1
ATOM 1750 N N . VAL A 1 222 ? -19.594 2.202 30.769 1.00 98.12 222 VAL A N 1
ATOM 1751 C CA . VAL A 1 222 ? -20.060 3.092 29.694 1.00 98.12 222 VAL A CA 1
ATOM 1752 C C . VAL A 1 222 ? -21.548 2.895 29.400 1.00 98.12 222 VAL A C 1
ATOM 1754 O O . VAL A 1 222 ? -22.233 3.868 29.088 1.00 98.12 222 VAL A O 1
ATOM 1757 N N . ALA A 1 223 ? -22.064 1.668 29.461 1.00 97.81 223 ALA A N 1
ATOM 1758 C CA . ALA A 1 223 ? -23.487 1.415 29.260 1.00 97.81 223 ALA A CA 1
ATOM 1759 C C . ALA A 1 223 ? -24.329 1.982 30.411 1.00 97.81 223 ALA A C 1
ATOM 1761 O O . ALA A 1 223 ? -25.303 2.682 30.141 1.00 97.81 223 ALA A O 1
ATOM 1762 N N . ASP A 1 224 ? -23.897 1.779 31.657 1.00 98.06 224 ASP A N 1
ATOM 1763 C CA . ASP A 1 224 ? -24.569 2.294 32.854 1.00 98.06 224 ASP A CA 1
ATOM 1764 C C . ASP A 1 224 ? -24.606 3.833 32.864 1.00 98.06 224 ASP A C 1
ATOM 1766 O O . ASP A 1 224 ? -25.653 4.436 33.089 1.00 98.06 224 ASP A O 1
ATOM 1770 N N . GLU A 1 225 ? -23.495 4.493 32.515 1.00 98.19 225 GLU A N 1
ATOM 1771 C CA . GLU A 1 225 ? -23.409 5.959 32.405 1.00 98.19 225 GLU A CA 1
ATOM 1772 C C . GLU A 1 225 ? -24.355 6.559 31.351 1.00 98.19 225 GLU A C 1
ATOM 1774 O O . GLU A 1 225 ? -24.653 7.752 31.394 1.00 98.19 225 GLU A O 1
ATOM 1779 N N . ASN A 1 226 ? -24.777 5.767 30.362 1.00 97.81 226 ASN A N 1
ATOM 1780 C CA . ASN A 1 226 ? -25.646 6.214 29.270 1.00 97.81 226 ASN A CA 1
ATOM 1781 C C . ASN A 1 226 ? -27.060 5.608 29.360 1.00 97.81 226 ASN A C 1
ATOM 1783 O O . ASN A 1 226 ? -27.834 5.776 28.418 1.00 97.81 226 ASN A O 1
ATOM 1787 N N . ASP A 1 227 ? -27.389 4.937 30.470 1.00 97.44 227 ASP A N 1
ATOM 1788 C CA . ASP A 1 227 ? -28.670 4.256 30.703 1.00 97.44 227 ASP A CA 1
ATOM 1789 C C . ASP A 1 227 ? -29.021 3.244 29.590 1.00 97.44 227 ASP A C 1
ATOM 1791 O O . ASP A 1 227 ? -30.134 3.178 29.064 1.00 97.44 227 ASP A O 1
ATOM 1795 N N . TRP A 1 228 ? -28.025 2.465 29.156 1.00 97.81 228 TRP A N 1
ATOM 1796 C CA . TRP A 1 228 ? -28.186 1.432 28.134 1.00 97.81 228 TRP A CA 1
ATOM 1797 C C . TRP A 1 228 ? -28.249 0.039 28.750 1.00 97.81 228 TRP A C 1
ATOM 1799 O O . TRP A 1 228 ? -27.383 -0.362 29.521 1.00 97.81 228 TRP A O 1
ATOM 1809 N N . VAL A 1 229 ? -29.215 -0.766 28.307 1.00 96.38 229 VAL A N 1
ATOM 1810 C CA . VAL A 1 229 ? -29.314 -2.170 28.725 1.00 96.38 229 VAL A CA 1
ATOM 1811 C C . VAL A 1 229 ? -28.135 -2.980 28.173 1.00 96.38 229 VAL A C 1
ATOM 1813 O O . VAL A 1 229 ? -28.020 -3.203 26.962 1.00 96.38 229 VAL A O 1
ATOM 1816 N N . PHE A 1 230 ? -27.282 -3.472 29.070 1.00 97.38 230 PHE A N 1
ATOM 1817 C CA . PHE A 1 230 ? -26.146 -4.330 28.744 1.00 97.38 230 PHE A CA 1
ATOM 1818 C C . PHE A 1 230 ? -26.479 -5.805 29.024 1.00 97.38 230 PHE A C 1
ATOM 1820 O O . PHE A 1 230 ? -26.346 -6.289 30.143 1.00 97.38 230 PHE A O 1
ATOM 1827 N N . ALA A 1 231 ? -26.953 -6.528 28.005 1.00 96.44 231 ALA A N 1
ATOM 1828 C CA . ALA A 1 231 ? -27.381 -7.922 28.146 1.00 96.44 231 ALA A CA 1
ATOM 1829 C C . ALA A 1 231 ? -26.287 -8.937 27.763 1.00 96.44 231 ALA A C 1
ATOM 1831 O O . ALA A 1 231 ? -25.466 -8.687 26.879 1.00 96.44 231 ALA A O 1
ATOM 1832 N N . GLU A 1 232 ? -26.326 -10.115 28.385 1.00 96.44 232 GLU A N 1
ATOM 1833 C CA . GLU A 1 232 ? -25.475 -11.262 28.045 1.00 96.44 232 GLU A CA 1
ATOM 1834 C C . GLU A 1 232 ? -26.073 -12.109 26.898 1.00 96.44 232 GLU A C 1
ATOM 1836 O O . GLU A 1 232 ? -27.304 -12.194 26.762 1.00 96.44 232 GLU A O 1
ATOM 1841 N N . PRO A 1 233 ? -25.240 -12.769 26.064 1.00 96.88 233 PRO A N 1
ATOM 1842 C CA . PRO A 1 233 ? -23.781 -12.920 26.175 1.00 96.88 233 PRO A CA 1
ATOM 1843 C C . PRO A 1 233 ? -22.987 -11.721 25.628 1.00 96.88 233 PRO A C 1
ATOM 1845 O O . PRO A 1 233 ? -23.460 -10.993 24.752 1.00 96.88 233 PRO A O 1
ATOM 1848 N N . VAL A 1 234 ? -21.769 -11.532 26.141 1.00 97.56 234 VAL A N 1
ATOM 1849 C CA . VAL A 1 234 ? -20.826 -10.488 25.704 1.00 97.56 234 VAL A CA 1
ATOM 1850 C C . VAL A 1 234 ? -19.804 -11.095 24.749 1.00 97.56 234 VAL A C 1
ATOM 1852 O O . VAL A 1 234 ? -19.262 -12.160 25.028 1.00 97.56 234 VAL A O 1
ATOM 1855 N N . LEU A 1 235 ? -19.526 -10.414 23.637 1.00 97.38 235 LEU A N 1
ATOM 1856 C CA . LEU A 1 235 ? -18.438 -10.765 22.725 1.00 97.38 235 LEU A CA 1
ATOM 1857 C C . LEU A 1 235 ? -17.384 -9.661 22.755 1.00 97.38 235 LEU A C 1
ATOM 1859 O O . LEU A 1 235 ? -17.681 -8.531 22.366 1.00 97.38 235 LEU A O 1
ATOM 1863 N N . ALA A 1 236 ? -16.164 -10.000 23.165 1.00 97.75 236 ALA A N 1
ATOM 1864 C CA . ALA A 1 236 ? -15.005 -9.123 23.087 1.00 97.75 236 ALA A CA 1
ATOM 1865 C C . ALA A 1 236 ? -14.050 -9.622 21.994 1.00 97.75 236 ALA A C 1
ATOM 1867 O O . ALA A 1 236 ? -13.628 -10.776 21.983 1.00 97.75 236 ALA A O 1
ATOM 1868 N N . ALA A 1 237 ? -13.720 -8.753 21.042 1.00 97.38 237 ALA A N 1
ATOM 1869 C CA . ALA A 1 237 ? -12.818 -9.060 19.940 1.00 97.38 237 ALA A CA 1
ATOM 1870 C C . ALA A 1 237 ? -11.618 -8.110 19.953 1.00 97.38 237 ALA A C 1
ATOM 1872 O O . ALA A 1 237 ? -11.774 -6.889 19.886 1.00 97.38 237 ALA A O 1
ATOM 1873 N N . PHE A 1 238 ? -10.408 -8.666 20.012 1.00 96.62 238 PHE A N 1
ATOM 1874 C CA . PHE A 1 238 ? -9.179 -7.883 19.929 1.00 96.62 238 PHE A CA 1
ATOM 1875 C C . PHE A 1 238 ? -8.720 -7.712 18.480 1.00 96.62 238 PHE A C 1
ATOM 1877 O O . PHE A 1 238 ? -8.522 -8.684 17.748 1.00 96.62 238 PHE A O 1
ATOM 1884 N N . HIS A 1 239 ? -8.467 -6.467 18.083 1.00 95.75 239 HIS A N 1
ATOM 1885 C CA . HIS A 1 239 ? -7.893 -6.122 16.790 1.00 95.75 239 HIS A CA 1
ATOM 1886 C C . HIS A 1 239 ? -6.523 -5.480 16.981 1.00 95.75 239 HIS A C 1
ATOM 1888 O O . HIS A 1 239 ? -6.414 -4.340 17.433 1.00 95.75 239 HIS A O 1
ATOM 1894 N N . SER A 1 240 ? -5.469 -6.201 16.596 1.00 93.25 240 SER A N 1
ATOM 1895 C CA . SER A 1 240 ? -4.109 -5.663 16.575 1.00 93.25 240 SER A CA 1
ATOM 1896 C C . SER A 1 240 ? -3.944 -4.632 15.460 1.00 93.25 240 SER A C 1
ATOM 1898 O O . SER A 1 240 ? -4.328 -4.894 14.314 1.00 93.25 240 SER A O 1
ATOM 1900 N N . ASP A 1 241 ? -3.285 -3.514 15.752 1.00 90.56 241 ASP A N 1
ATOM 1901 C CA . ASP A 1 241 ? -2.921 -2.552 14.719 1.00 90.56 241 ASP A CA 1
ATOM 1902 C C . ASP A 1 241 ? -1.861 -3.129 13.779 1.00 90.56 241 ASP A C 1
ATOM 1904 O O . ASP A 1 241 ? -0.879 -3.747 14.200 1.00 90.56 241 ASP A O 1
ATOM 1908 N N . TRP A 1 242 ? -1.996 -2.829 12.487 1.00 79.44 242 TRP A N 1
ATOM 1909 C CA . TRP A 1 242 ? -1.065 -3.280 11.445 1.00 79.44 242 TRP A CA 1
ATOM 1910 C C . TRP A 1 242 ? 0.398 -2.880 11.712 1.00 79.44 242 TRP A C 1
ATOM 1912 O O . TRP A 1 242 ? 1.330 -3.543 11.259 1.00 79.44 242 TRP A O 1
ATOM 1922 N N . PHE A 1 243 ? 0.618 -1.785 12.447 1.00 78.12 243 PHE A N 1
ATOM 1923 C CA . PHE A 1 243 ? 1.950 -1.241 12.722 1.00 78.12 243 PHE A CA 1
ATOM 1924 C C . PHE A 1 243 ? 2.558 -1.700 14.056 1.00 78.12 243 PHE A C 1
ATOM 1926 O O . PHE A 1 243 ? 3.607 -1.184 14.441 1.00 78.12 243 PHE A O 1
ATOM 1933 N N . GLY A 1 244 ? 1.945 -2.673 14.743 1.00 68.69 244 GLY A N 1
ATOM 1934 C CA . GLY A 1 244 ? 2.540 -3.349 15.904 1.00 68.69 244 GLY A CA 1
ATOM 1935 C C . GLY A 1 244 ? 2.760 -2.465 17.137 1.00 68.69 244 GLY A C 1
ATOM 1936 O O . GLY A 1 244 ? 3.580 -2.808 17.986 1.00 68.69 244 GLY A O 1
ATOM 1937 N N . GLY A 1 245 ? 2.072 -1.322 17.217 1.00 75.44 245 GLY A N 1
ATOM 1938 C CA . GLY A 1 245 ? 2.181 -0.358 18.319 1.00 75.44 245 GLY A CA 1
ATOM 1939 C C . GLY A 1 245 ? 1.033 -0.405 19.329 1.00 75.44 245 GLY A C 1
ATOM 1940 O O . GLY A 1 245 ? 1.078 0.332 20.307 1.00 75.44 245 GLY A O 1
ATOM 1941 N N . GLY A 1 246 ? 0.020 -1.239 19.097 1.00 88.06 246 GLY A N 1
ATOM 1942 C CA . GLY A 1 246 ? -1.183 -1.292 19.916 1.00 88.06 246 GLY A CA 1
ATOM 1943 C C . GLY A 1 246 ? -2.266 -2.166 19.293 1.00 88.06 246 GLY A C 1
ATOM 1944 O O . GLY A 1 246 ? -2.017 -2.965 18.383 1.00 88.06 246 GLY A O 1
ATOM 1945 N N . GLY A 1 247 ? -3.470 -2.009 19.818 1.00 94.06 247 GLY A N 1
ATOM 1946 C CA . GLY A 1 247 ? -4.679 -2.615 19.298 1.00 94.06 247 GLY A CA 1
ATOM 1947 C C . GLY A 1 247 ? -5.900 -1.988 19.949 1.00 94.06 247 GLY A C 1
ATOM 1948 O O . GLY A 1 247 ? -5.789 -1.125 20.825 1.00 94.06 247 GLY A O 1
ATOM 1949 N N . LYS A 1 248 ? -7.069 -2.442 19.526 1.00 97.19 248 LYS A N 1
ATOM 1950 C CA . LYS A 1 248 ? -8.352 -2.029 20.084 1.00 97.19 248 LYS A CA 1
ATOM 1951 C C . LYS A 1 248 ? -9.198 -3.246 20.420 1.00 97.19 248 LYS A C 1
ATOM 1953 O O . LYS A 1 248 ? -9.158 -4.249 19.710 1.00 97.19 248 LYS A O 1
ATOM 1958 N N . TRP A 1 249 ? -9.964 -3.128 21.489 1.00 98.00 249 TRP A N 1
ATOM 1959 C CA . TRP A 1 249 ? -11.007 -4.066 21.864 1.00 98.00 249 TRP A CA 1
ATOM 1960 C C . TRP A 1 249 ? -12.332 -3.584 21.284 1.00 98.00 249 TRP A C 1
ATOM 1962 O O . TRP A 1 249 ? -12.688 -2.420 21.447 1.00 98.00 249 TRP A O 1
ATOM 1972 N N . GLU A 1 250 ? -13.049 -4.458 20.587 1.00 98.12 250 GLU A N 1
ATOM 1973 C CA . GLU A 1 250 ? -14.426 -4.226 20.158 1.00 98.12 250 GLU A CA 1
ATOM 1974 C C . GLU A 1 250 ? -15.352 -5.132 20.962 1.00 98.12 250 GLU A C 1
ATOM 1976 O O . GLU A 1 250 ? -15.240 -6.355 20.894 1.00 98.12 250 GLU A O 1
ATOM 1981 N N . ILE A 1 251 ? -16.249 -4.525 21.735 1.00 98.25 251 ILE A N 1
ATOM 1982 C CA . ILE A 1 251 ? -17.125 -5.225 22.672 1.00 98.25 251 ILE A CA 1
ATOM 1983 C C . ILE A 1 251 ? -18.567 -5.046 22.229 1.00 98.25 251 ILE A C 1
ATOM 1985 O O . ILE A 1 251 ? -19.015 -3.926 21.969 1.00 98.25 251 ILE A O 1
ATOM 1989 N N . TYR A 1 252 ? -19.286 -6.161 22.169 1.00 97.69 252 TYR A N 1
ATOM 1990 C CA . TYR A 1 252 ? -20.688 -6.230 21.787 1.00 97.69 252 TYR A CA 1
ATOM 1991 C C . TYR A 1 252 ? -21.498 -6.871 22.914 1.00 97.69 252 TYR A C 1
ATOM 1993 O O . TYR A 1 252 ? -21.217 -8.006 23.306 1.00 97.69 252 TYR A O 1
ATOM 2001 N N . SER A 1 253 ? -22.525 -6.172 23.404 1.00 97.62 253 SER A N 1
ATOM 2002 C CA . SER A 1 253 ? -23.537 -6.780 24.273 1.00 97.62 253 SER A CA 1
ATOM 2003 C C . SER A 1 253 ? -24.566 -7.555 23.448 1.00 97.62 253 SER A C 1
ATOM 2005 O O . SER A 1 253 ? -24.776 -7.277 22.259 1.00 97.62 253 SER A O 1
ATOM 2007 N N . ASN A 1 254 ? -25.218 -8.532 24.081 1.00 96.50 254 ASN A N 1
ATOM 2008 C CA . ASN A 1 254 ? -26.248 -9.369 23.471 1.00 96.50 254 ASN A CA 1
ATOM 2009 C C . ASN A 1 254 ? -25.773 -9.988 22.140 1.00 96.50 254 ASN A C 1
ATOM 2011 O O . ASN A 1 254 ? -26.476 -9.977 21.115 1.00 96.50 254 ASN A O 1
ATOM 2015 N N . ALA A 1 255 ? -24.521 -10.452 22.129 1.00 90.06 255 ALA A N 1
ATOM 2016 C CA . ALA A 1 255 ? -23.907 -11.063 20.964 1.00 90.06 255 ALA A CA 1
ATOM 2017 C C . ALA A 1 255 ? -24.747 -12.269 20.516 1.00 90.06 255 ALA A C 1
ATOM 2019 O O . ALA A 1 255 ? -25.372 -12.944 21.328 1.00 90.06 255 ALA A O 1
ATOM 2020 N N . GLU A 1 256 ? -24.837 -12.486 19.200 1.00 90.38 256 GLU A N 1
ATOM 2021 C CA . GLU A 1 256 ? -25.574 -13.614 18.588 1.00 90.38 256 GLU A CA 1
ATOM 2022 C C . GLU A 1 256 ? -27.098 -13.643 18.798 1.00 90.38 256 GLU A C 1
ATOM 2024 O O . GLU A 1 256 ? -27.805 -14.392 18.128 1.00 90.38 256 GLU A O 1
ATOM 2029 N N . ARG A 1 257 ? -27.644 -12.774 19.649 1.00 91.00 257 ARG A N 1
ATOM 2030 C CA . ARG A 1 257 ? -29.081 -12.683 19.894 1.00 91.00 257 ARG A CA 1
ATOM 2031 C C . ARG A 1 257 ? -29.735 -11.588 19.071 1.00 91.00 257 ARG A C 1
ATOM 2033 O O . ARG A 1 257 ? -29.106 -10.641 18.576 1.00 91.00 257 ARG A O 1
ATOM 2040 N N . LEU A 1 258 ? -31.043 -11.746 18.914 1.00 85.25 258 LEU A N 1
ATOM 2041 C CA . LEU A 1 258 ? -31.908 -10.750 18.323 1.00 85.25 258 LEU A CA 1
ATOM 2042 C C . LEU A 1 258 ? -32.339 -9.764 19.422 1.00 85.25 258 LEU A C 1
ATOM 2044 O O . LEU A 1 258 ? -33.118 -10.117 20.294 1.00 85.25 258 LEU A O 1
ATOM 2048 N N . GLY A 1 259 ? -31.836 -8.532 19.398 1.00 89.56 259 GLY A N 1
ATOM 2049 C CA . GLY A 1 259 ? -32.262 -7.475 20.318 1.00 89.56 259 GLY A CA 1
ATOM 2050 C C . GLY A 1 259 ? -31.529 -6.165 20.062 1.00 89.56 259 GLY A C 1
ATOM 2051 O O . GLY A 1 259 ? -30.779 -6.072 19.083 1.00 89.56 259 GLY A O 1
ATOM 2052 N N . ALA A 1 260 ? -31.759 -5.183 20.933 1.00 87.50 260 ALA A N 1
ATOM 2053 C CA . ALA A 1 260 ? -30.899 -4.013 21.027 1.00 87.50 260 ALA A CA 1
ATOM 2054 C C . ALA A 1 260 ? -29.477 -4.441 21.424 1.00 87.50 260 ALA A C 1
ATOM 2056 O O . ALA A 1 260 ? -29.302 -5.449 22.122 1.00 87.50 260 ALA A O 1
ATOM 2057 N N . LYS A 1 261 ? -28.473 -3.711 20.930 1.00 95.94 261 LYS A N 1
ATOM 2058 C CA . LYS A 1 261 ? -27.054 -4.029 21.143 1.00 95.94 261 LYS A CA 1
ATOM 2059 C C . LYS A 1 261 ? -26.266 -2.776 21.483 1.00 95.94 261 LYS A C 1
ATOM 2061 O O . LYS A 1 261 ? -26.432 -1.744 20.836 1.00 95.94 261 LYS A O 1
ATOM 2066 N N . VAL A 1 262 ? -25.374 -2.897 22.456 1.00 97.56 262 VAL A N 1
ATOM 2067 C CA . VAL A 1 262 ? -24.358 -1.890 22.772 1.00 97.56 262 VAL A CA 1
ATOM 2068 C C . VAL A 1 262 ? -23.063 -2.307 22.084 1.00 97.56 262 VAL A C 1
ATOM 2070 O O . VAL A 1 262 ? -22.660 -3.467 22.180 1.00 97.56 262 VAL A O 1
ATOM 2073 N N . ARG A 1 263 ? -22.414 -1.367 21.394 1.00 97.75 263 ARG A N 1
ATOM 2074 C CA . ARG A 1 263 ? -21.076 -1.531 20.817 1.00 97.75 263 ARG A CA 1
ATOM 2075 C C . ARG A 1 263 ? -20.139 -0.502 21.433 1.00 97.75 263 ARG A C 1
ATOM 2077 O O . ARG A 1 263 ? -20.399 0.697 21.330 1.00 97.75 263 ARG A O 1
ATOM 2084 N N . VAL A 1 264 ? -19.039 -0.963 22.021 1.00 98.19 264 VAL A N 1
ATOM 2085 C CA . VAL A 1 264 ? -17.988 -0.100 22.579 1.00 98.19 264 VAL A CA 1
ATOM 2086 C C . VAL A 1 264 ? -16.645 -0.501 21.984 1.00 98.19 264 VAL A C 1
ATOM 2088 O O . VAL A 1 264 ? -16.313 -1.682 21.922 1.00 98.19 264 VAL A O 1
ATOM 2091 N N . VAL A 1 265 ? -15.875 0.482 21.524 1.00 98.12 265 VAL A N 1
ATOM 2092 C CA . VAL A 1 265 ? -14.518 0.292 21.008 1.00 98.12 265 VAL A CA 1
ATOM 2093 C C . VAL A 1 265 ? -13.543 0.979 21.952 1.00 98.12 265 VAL A C 1
ATOM 2095 O O . VAL A 1 265 ? -13.650 2.185 22.171 1.00 98.12 265 VAL A O 1
ATOM 2098 N N . ILE A 1 266 ? -12.590 0.226 22.495 1.00 98.00 266 ILE A N 1
ATOM 2099 C CA . ILE A 1 266 ? -11.662 0.680 23.536 1.00 98.00 266 ILE A CA 1
ATOM 2100 C C . ILE A 1 266 ? -10.223 0.529 23.044 1.00 98.00 266 ILE A C 1
ATOM 2102 O O . ILE A 1 266 ? -9.841 -0.504 22.497 1.00 98.00 266 ILE A O 1
ATOM 2106 N N . GLU A 1 267 ? -9.406 1.561 23.231 1.00 96.31 267 GLU A N 1
ATOM 2107 C CA . GLU A 1 267 ? -7.970 1.519 22.961 1.00 96.31 267 GLU A CA 1
ATOM 2108 C C . GLU A 1 267 ? -7.250 0.648 24.004 1.00 96.31 267 GLU A C 1
ATOM 2110 O O . GLU A 1 267 ? -7.341 0.890 25.205 1.00 96.31 267 GLU A O 1
ATOM 2115 N N . SER A 1 268 ? -6.507 -0.365 23.550 1.00 94.94 268 SER A N 1
ATOM 2116 C CA . SER A 1 268 ? -5.951 -1.393 24.437 1.00 94.94 268 SER A CA 1
ATOM 2117 C C . SER A 1 268 ? -4.873 -0.891 25.411 1.00 94.94 268 SER A C 1
ATOM 2119 O O . SER A 1 268 ? -4.915 -1.301 26.565 1.00 94.94 268 SER A O 1
ATOM 2121 N N . PRO A 1 269 ? -3.924 -0.011 25.034 1.00 93.44 269 PRO A N 1
ATOM 2122 C CA . PRO A 1 269 ? -2.924 0.473 25.994 1.00 93.44 269 PRO A CA 1
ATOM 2123 C C . PRO A 1 269 ? -3.456 1.449 27.051 1.00 93.44 269 PRO A C 1
ATOM 2125 O O . PRO A 1 269 ? -2.831 1.610 28.092 1.00 93.44 269 PRO A O 1
ATOM 2128 N N . SER A 1 270 ? -4.542 2.170 26.762 1.00 93.56 270 SER A N 1
ATOM 2129 C CA . SER A 1 270 ? -4.995 3.301 27.585 1.00 93.56 270 SER A CA 1
ATOM 2130 C C . SER A 1 270 ? -6.317 3.051 28.306 1.00 93.56 270 SER A C 1
ATOM 2132 O O . SER A 1 270 ? -6.647 3.804 29.218 1.00 93.56 270 SER A O 1
ATOM 2134 N N . GLY A 1 271 ? -7.108 2.063 27.873 1.00 95.75 271 GLY A N 1
ATOM 2135 C CA . GLY A 1 271 ? -8.492 1.910 28.329 1.00 95.75 271 GLY A CA 1
ATOM 2136 C C . GLY A 1 271 ? -9.426 3.010 27.819 1.00 95.75 271 GLY A C 1
ATOM 2137 O O . GLY A 1 271 ? -10.585 3.075 28.221 1.00 95.75 271 GLY A O 1
ATOM 2138 N N . LYS A 1 272 ? -8.959 3.896 26.932 1.00 96.94 272 LYS A N 1
ATOM 2139 C CA . LYS A 1 272 ? -9.762 5.015 26.444 1.00 96.94 272 LYS A CA 1
ATOM 2140 C C . LYS A 1 272 ? -10.832 4.523 25.475 1.00 96.94 272 LYS A C 1
ATOM 2142 O O . LYS A 1 272 ? -10.533 3.882 24.469 1.00 96.94 272 LYS A O 1
ATOM 2147 N N . VAL A 1 273 ? -12.078 4.907 25.732 1.00 98.00 273 VAL A N 1
ATOM 2148 C CA . VAL A 1 273 ? -13.200 4.657 24.821 1.00 98.00 273 VAL A CA 1
ATOM 2149 C C . VAL A 1 273 ? -13.022 5.503 23.557 1.00 98.00 273 VAL A C 1
ATOM 2151 O O . VAL A 1 273 ? -12.998 6.733 23.612 1.00 98.00 273 VAL A O 1
ATOM 2154 N N . LEU A 1 274 ? -12.866 4.834 22.417 1.00 97.31 274 LEU A N 1
ATOM 2155 C CA . LEU A 1 274 ? -12.726 5.444 21.094 1.00 97.31 274 LEU A CA 1
ATOM 2156 C C . LEU A 1 274 ? -14.085 5.670 20.431 1.00 97.31 274 LEU A C 1
ATOM 2158 O O . LEU A 1 274 ? -14.300 6.694 19.788 1.00 97.31 274 LEU A O 1
ATOM 2162 N N . GLU A 1 275 ? -14.992 4.708 20.581 1.00 97.62 275 GLU A N 1
ATOM 2163 C CA . GLU A 1 275 ? -16.323 4.730 19.980 1.00 97.62 275 GLU A CA 1
ATOM 2164 C C . GLU A 1 275 ? -17.314 4.070 20.940 1.00 97.62 275 GLU A C 1
ATOM 2166 O O . GLU A 1 275 ? -16.996 3.066 21.577 1.00 97.62 275 GLU A O 1
ATOM 2171 N N . LYS A 1 276 ? -18.521 4.623 21.040 1.00 98.12 276 LYS A N 1
ATOM 2172 C CA . LYS A 1 276 ? -19.637 4.011 21.761 1.00 98.12 276 LYS A CA 1
ATOM 2173 C C . LYS A 1 276 ? -20.923 4.225 20.977 1.00 98.12 276 LYS A C 1
ATOM 2175 O O . LYS A 1 276 ? -21.123 5.297 20.408 1.00 98.12 276 LYS A O 1
ATOM 2180 N N . GLY A 1 277 ? -21.782 3.215 20.941 1.00 97.50 277 GLY A N 1
ATOM 2181 C CA . GLY A 1 277 ? -23.055 3.289 20.240 1.00 97.50 277 GLY A CA 1
ATOM 2182 C C . GLY A 1 277 ? -24.078 2.311 20.794 1.00 97.50 277 GLY A C 1
ATOM 2183 O O . GLY A 1 277 ? -23.753 1.169 21.121 1.00 97.50 277 GLY A O 1
ATOM 2184 N N . TYR A 1 278 ? -25.324 2.771 20.852 1.00 97.31 278 TYR A N 1
ATOM 2185 C CA . TYR A 1 278 ? -26.495 1.945 21.104 1.00 97.31 278 TYR A CA 1
ATOM 2186 C C . TYR A 1 278 ? -27.244 1.749 19.793 1.00 97.31 278 TYR A C 1
ATOM 2188 O O . TYR A 1 278 ? -27.555 2.713 19.094 1.00 97.31 278 TYR A O 1
ATOM 2196 N N . ILE A 1 279 ? -27.506 0.495 19.448 1.00 94.69 279 ILE A N 1
ATOM 2197 C CA . ILE A 1 279 ? -28.272 0.125 18.265 1.00 94.69 279 ILE A CA 1
ATOM 2198 C C . ILE A 1 279 ? -29.655 -0.301 18.765 1.00 94.69 279 ILE A C 1
ATOM 2200 O O . ILE A 1 279 ? -29.804 -1.458 19.185 1.00 94.69 279 ILE A O 1
ATOM 2204 N N . PRO A 1 280 ? -30.647 0.615 18.773 1.00 90.25 280 PRO A N 1
ATOM 2205 C CA . PRO A 1 280 ? -32.025 0.248 19.057 1.00 90.25 280 PRO A CA 1
ATOM 2206 C C . PRO A 1 280 ? -32.544 -0.662 17.941 1.00 90.25 280 PRO A C 1
ATOM 2208 O O . PRO A 1 280 ? -32.057 -0.626 16.807 1.00 90.25 280 PRO A O 1
ATOM 2211 N N . ARG A 1 281 ? -33.527 -1.488 18.277 1.00 77.81 281 ARG A N 1
ATOM 2212 C CA . ARG A 1 281 ? -34.316 -2.214 17.284 1.00 77.81 281 ARG A CA 1
ATOM 2213 C C . ARG A 1 281 ? -35.570 -1.458 16.914 1.00 77.81 281 ARG A C 1
ATOM 2215 O O . ARG A 1 281 ? -36.124 -0.810 17.825 1.00 77.81 281 ARG A O 1
#

Nearest PDB structures (foldseek):
  4o3z-assembly1_A  TM=4.172E-01  e=1.866E+00  Actinobacillus pleuropneumoniae
  4o3y-assembly1_A  TM=4.142E-01  e=3.605E+00  Actinobacillus pleuropneumoniae
  3pqs-assembly1_A  TM=4.156E-01  e=3.198E+00  Actinobacillus pleuropneumoniae
  3cfi-assembly2_D  TM=4.105E-01  e=6.181E+00  Vibrio vulnificus

Sequence (281 aa):
MPKAMPSSTKPPAISPKPSIFSALTVISAILLKKSANPVIQRGKPTVKPMPRVGAPPPAGVRPTITRPIDIIQNGRRILGDCDFWGNIRVSRNQSLTSQKETLYHEWVHSVLSPRFGPFRQIRAQLKASAYHRSALMKAIEEAMAEKLCTASRSRFAKYSGRHCISFKGRLCDRFAINGGRRCHRKHHARRNAFQRLSERRNMEGRRQSISEEEAVEIAKQVADENDWVFAEPVLAAFHSDWFGGGGKWEIYSNAERLGAKVRVVIESPSGKVLEKGYIPR